Protein AF-0000000080321077 (afdb_homodimer)

Secondary structure (DSSP, 8-state):
--EEEEPHHHHHHHHTT-HHHHHHHHHHHHTT-EEEE-HHHHHHHHHHHHHHH-GGGHHHHHHHHHTSEE--B-HHHHHHHHHHHHHH---HHHHHHHHHHHHHT--EEE---TTHHHHHHHHT-EEE-SHHHHHH---/--EEEEPHHHHHHHHTT-HHHHHHHHHHHHTT-EEEE-HHHHHHHHHHHHHHH-GGGHHHHHHHHHTSEE--B-HHHHHHHHHHHHHH---HHHHHHHHHHHHHT--EEE---TTHHHHHHHHT-EEE-SHHHHHH---

Foldseek 3Di:
DAEEEEALALVLCVVVPPPFSVLLVVLCVVVVHQYEYEVLSVVNNLVSCCVPVNDVCSVVVCVVCVVHHYDYQDPQLQVQLVVCCVPLVDDSSVSSSVSSCVVVVHQEYEHCDCSCVVV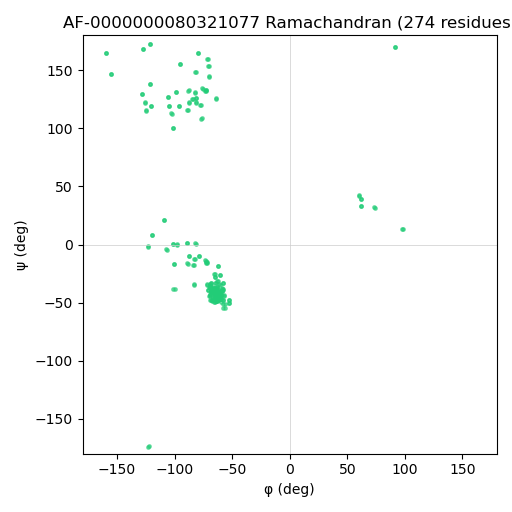SVVVNHHYHNGNVSSNVDDD/DAEEEEALALVLCVVVPPPFSVLLVVLCVVVVHQYEYEVLSVVNNLVSCCVPVNDVCSVVVCVVCVVHHYDYQDPQLQVQLVVCCVVLVDDSSVSSSVSSCVVVVHQEYEHCDCSCVVVSVVVNHHYHNGNVSSNVDDD

Radius of gyration: 19.21 Å; Cα contacts (8 Å, |Δi|>4): 428; chains: 2; bounding box: 40×59×42 Å

Sequence (278 aa):
MSRIFLDSSVLVESLKGKDSAVKIIEILREKEALLVINPIVFSEVTYLFMKYAGKSRMRELFSMLNSLAMFEVNAETVSIAEEFMLDYNLLPNDALILATCKYYGIKYLASLDSDFERVCEVEKITLINNPEIAGGIHFMSRIFLDSSVLVESLKGKDSAVKIIEILREKEALLVINPIVFSEVTYLFMKYAGKSRMRELFSMLNSLAMFEVNAETVSIAEEFMLDYNLLPNDALILATCKYYGIKYLASLDSDFERVCEVEKITLINNPEIAGGIHF

Structure (mmCIF, N/CA/C/O backbone):
data_AF-0000000080321077-model_v1
#
loop_
_entity.id
_entity.type
_entity.pdbx_description
1 polymer 'Putative nucleic acid-binding protein, contains PIN domain'
#
loop_
_atom_site.group_PDB
_atom_site.id
_atom_site.type_symbol
_atom_site.label_atom_id
_atom_site.label_alt_id
_atom_site.label_comp_id
_atom_site.label_asym_id
_atom_site.label_entity_id
_atom_site.label_seq_id
_atom_site.pdbx_PDB_ins_code
_atom_site.Cartn_x
_atom_site.Cartn_y
_atom_site.Cartn_z
_atom_site.occupancy
_atom_site.B_iso_or_equiv
_atom_site.auth_seq_id
_atom_site.auth_comp_id
_atom_site.auth_asym_id
_atom_site.auth_atom_id
_atom_site.pdbx_PDB_model_num
ATOM 1 N N . MET A 1 1 ? -4.668 25.812 -5.496 1 74.69 1 MET A N 1
ATOM 2 C CA . MET A 1 1 ? -4.723 25.203 -4.168 1 74.69 1 MET A CA 1
ATOM 3 C C . MET A 1 1 ? -3.51 24.312 -3.922 1 74.69 1 MET A C 1
ATOM 5 O O . MET A 1 1 ? -3.137 23.516 -4.781 1 74.69 1 MET A O 1
ATOM 9 N N . SER A 1 2 ? -2.699 24.641 -2.711 1 91.38 2 SER A N 1
ATOM 10 C CA . SER A 1 2 ? -1.485 23.859 -2.467 1 91.38 2 SER A CA 1
ATOM 11 C C . SER A 1 2 ? -1.812 22.453 -2.004 1 91.38 2 SER A C 1
ATOM 13 O O . SER A 1 2 ? -2.77 22.234 -1.255 1 91.38 2 SER A O 1
ATOM 15 N N . ARG A 1 3 ? -1.202 21.562 -2.568 1 97.5 3 ARG A N 1
ATOM 16 C CA . ARG A 1 3 ? -1.368 20.172 -2.172 1 97.5 3 ARG A CA 1
ATOM 17 C C . ARG A 1 3 ? -0.404 19.797 -1.05 1 97.5 3 ARG A C 1
ATOM 19 O O . ARG A 1 3 ? 0.79 20.094 -1.126 1 97.5 3 ARG A O 1
ATOM 26 N N . ILE A 1 4 ? -0.927 19.156 -0.05 1 98.69 4 ILE A N 1
ATOM 27 C CA . ILE A 1 4 ? -0.129 18.672 1.067 1 98.69 4 ILE A CA 1
ATOM 28 C C . ILE A 1 4 ? -0.382 17.172 1.264 1 98.69 4 ILE A C 1
ATOM 30 O O . ILE A 1 4 ? -1.526 16.75 1.446 1 98.69 4 ILE A O 1
ATOM 34 N N . PHE A 1 5 ? 0.65 16.438 1.198 1 98.88 5 PHE A N 1
ATOM 35 C CA . PHE A 1 5 ? 0.531 15.016 1.472 1 98.88 5 PHE A CA 1
ATOM 36 C C . PHE A 1 5 ? 0.535 14.75 2.973 1 98.88 5 PHE A C 1
ATOM 38 O O . PHE A 1 5 ? 1.4 15.25 3.695 1 98.88 5 PHE A O 1
ATOM 45 N N . LEU A 1 6 ? -0.475 14.047 3.447 1 98.88 6 LEU A N 1
ATOM 46 C CA . LEU A 1 6 ? -0.537 13.633 4.844 1 98.88 6 LEU A CA 1
ATOM 47 C C . LEU A 1 6 ? -0.009 12.219 5.016 1 98.88 6 LEU A C 1
ATOM 49 O O . LEU A 1 6 ? -0.568 11.273 4.453 1 98.88 6 LEU A O 1
ATOM 53 N N . ASP A 1 7 ? 1.006 12.062 5.77 1 98.62 7 ASP A N 1
ATOM 54 C CA . ASP A 1 7 ? 1.554 10.758 6.129 1 98.62 7 ASP A CA 1
ATOM 55 C C . ASP A 1 7 ? 0.736 10.109 7.242 1 98.62 7 ASP A C 1
ATOM 57 O O . ASP A 1 7 ? -0.054 10.781 7.914 1 98.62 7 ASP A O 1
ATOM 61 N N . SER A 1 8 ? 0.952 8.789 7.426 1 98.56 8 SER A N 1
ATOM 62 C CA . SER A 1 8 ? 0.167 8.039 8.398 1 98.56 8 SER A CA 1
ATOM 63 C C . SER A 1 8 ? 0.429 8.531 9.82 1 98.56 8 SER A C 1
ATOM 65 O O . SER A 1 8 ? -0.479 8.547 10.656 1 98.56 8 SER A O 1
ATOM 67 N N . SER A 1 9 ? 1.655 8.977 10.086 1 98.25 9 SER A N 1
ATOM 68 C CA . SER A 1 9 ? 2.023 9.359 11.445 1 98.25 9 SER A CA 1
ATOM 69 C C . SER A 1 9 ? 1.201 10.547 11.93 1 98.25 9 SER A C 1
ATOM 71 O O . SER A 1 9 ? 0.706 10.555 13.055 1 98.25 9 SER A O 1
ATOM 73 N N . VAL A 1 10 ? 1.007 11.516 11.102 1 98.56 10 VAL A N 1
ATOM 74 C CA . VAL A 1 10 ? 0.257 12.703 11.5 1 98.56 10 VAL A CA 1
ATOM 75 C C . VAL A 1 10 ? -1.221 12.359 11.648 1 98.56 10 VAL A C 1
ATOM 77 O O . VAL A 1 10 ? -1.881 12.82 12.586 1 98.56 10 VAL A O 1
ATOM 80 N N . LEU A 1 11 ? -1.762 11.539 10.797 1 98.62 11 LEU A N 1
ATOM 81 C CA . LEU A 1 11 ? -3.168 11.156 10.844 1 98.62 11 LEU A CA 1
ATOM 82 C C . LEU A 1 11 ? -3.465 10.32 12.078 1 98.62 11 LEU A C 1
ATOM 84 O O . LEU A 1 11 ? -4.434 10.578 12.797 1 98.62 11 LEU A O 1
ATOM 88 N N . VAL A 1 12 ? -2.643 9.305 12.367 1 98.12 12 VAL A N 1
ATOM 89 C CA . VAL A 1 12 ? -2.85 8.398 13.492 1 98.12 12 VAL A CA 1
ATOM 90 C C . VAL A 1 12 ? -2.758 9.164 14.805 1 98.12 12 VAL A C 1
ATOM 92 O O . VAL A 1 12 ? -3.605 9 15.688 1 98.12 12 VAL A O 1
ATOM 95 N N . GLU A 1 13 ? -1.733 10.023 14.914 1 97.88 13 GLU A N 1
ATOM 96 C CA . GLU A 1 13 ? -1.578 10.805 16.141 1 97.88 13 GLU A CA 1
ATOM 97 C C . GLU A 1 13 ? -2.723 11.797 16.312 1 97.88 13 GLU A C 1
ATOM 99 O O . GLU A 1 13 ? -3.148 12.078 17.438 1 97.88 13 GLU A O 1
ATOM 104 N N . SER A 1 14 ? -3.164 12.344 15.219 1 97.81 14 SER A N 1
ATOM 105 C CA . SER A 1 14 ? -4.324 13.227 15.289 1 97.81 14 SER A CA 1
ATOM 106 C C . SER A 1 14 ? -5.559 12.477 15.781 1 97.81 14 SER A C 1
ATOM 108 O O . SER A 1 14 ? -6.301 12.977 16.625 1 97.81 14 SER A O 1
ATOM 110 N N . LEU A 1 15 ? -5.805 11.25 15.305 1 96.44 15 LEU A N 1
ATOM 111 C CA . LEU A 1 15 ? -6.945 10.422 15.688 1 96.44 15 LEU A CA 1
ATOM 112 C C . LEU A 1 15 ? -6.867 10.031 17.156 1 96.44 15 LEU A C 1
ATOM 114 O O . LEU A 1 15 ? -7.898 9.883 17.812 1 96.44 15 LEU A O 1
ATOM 118 N N . LYS A 1 16 ? -5.652 9.961 17.641 1 95.88 16 LYS A N 1
ATOM 119 C CA . LYS A 1 16 ? -5.441 9.625 19.047 1 95.88 16 LYS A CA 1
ATOM 120 C C . LYS A 1 16 ? -5.598 10.852 19.938 1 95.88 16 LYS A C 1
ATOM 122 O O . LYS A 1 16 ? -5.555 10.75 21.172 1 95.88 16 LYS A O 1
ATOM 127 N N . GLY A 1 17 ? -5.629 12.039 19.312 1 96.06 17 GLY A N 1
ATOM 128 C CA . GLY A 1 17 ? -5.898 13.25 20.078 1 96.06 17 GLY A CA 1
ATOM 129 C C . GLY A 1 17 ? -4.641 14.008 20.453 1 96.06 17 GLY A C 1
ATOM 130 O O . GLY A 1 17 ? -4.676 14.883 21.328 1 96.06 17 GLY A O 1
ATOM 131 N N . LYS A 1 18 ? -3.547 13.617 19.812 1 97.5 18 LYS A N 1
ATOM 132 C CA . LYS A 1 18 ? -2.336 14.391 20.078 1 97.5 18 LYS A CA 1
ATOM 133 C C . LYS A 1 18 ? -2.482 15.828 19.594 1 97.5 18 LYS A C 1
ATOM 135 O O . LYS A 1 18 ? -2.682 16.062 18.391 1 97.5 18 LYS A O 1
ATOM 140 N N . ASP A 1 19 ? -2.258 16.75 20.469 1 97.94 19 ASP A N 1
ATOM 141 C CA . ASP A 1 19 ? -2.559 18.156 20.203 1 97.94 19 ASP A CA 1
ATOM 142 C C . ASP A 1 19 ? -1.78 18.672 19 1 97.94 19 ASP A C 1
ATOM 144 O O . ASP A 1 19 ? -2.35 19.312 18.125 1 97.94 19 ASP A O 1
ATOM 148 N N . SER A 1 20 ? -0.552 18.406 18.953 1 97.94 20 SER A N 1
ATOM 149 C CA . SER A 1 20 ? 0.289 18.922 17.875 1 97.94 20 SER A CA 1
ATOM 150 C C . SER A 1 20 ? -0.176 18.406 16.516 1 97.94 20 SER A C 1
ATOM 152 O O . SER A 1 20 ? -0.218 19.156 15.547 1 97.94 20 SER A O 1
ATOM 154 N N . ALA A 1 21 ? -0.534 17.156 16.422 1 98.56 21 ALA A N 1
ATOM 155 C CA . ALA A 1 21 ? -1.001 16.562 15.172 1 98.56 21 ALA A CA 1
ATOM 156 C C . ALA A 1 21 ? -2.359 17.125 14.766 1 98.56 21 ALA A C 1
ATOM 158 O O . ALA A 1 21 ? -2.588 17.422 13.586 1 98.56 21 ALA A O 1
ATOM 159 N N . VAL A 1 22 ? -3.225 17.297 15.75 1 98.5 22 VAL A N 1
ATOM 160 C CA . VAL A 1 22 ? -4.539 17.875 15.508 1 98.5 22 VAL A CA 1
ATOM 161 C C . VAL A 1 22 ? -4.383 19.297 14.969 1 98.5 22 VAL A C 1
ATOM 163 O O . VAL A 1 22 ? -5.012 19.672 13.977 1 98.5 22 VAL A O 1
ATOM 166 N N . LYS A 1 23 ? -3.502 20.016 15.617 1 98.69 23 LYS A N 1
ATOM 167 C CA . LYS A 1 23 ? -3.285 21.406 15.242 1 98.69 23 LYS A CA 1
ATOM 168 C C . LYS A 1 23 ? -2.697 21.516 13.836 1 98.69 23 LYS A C 1
ATOM 170 O O . LYS A 1 23 ? -3.037 22.438 13.086 1 98.69 23 LYS A O 1
ATOM 175 N N . ILE A 1 24 ? -1.813 20.625 13.445 1 98.69 24 ILE A N 1
ATOM 176 C CA . ILE A 1 24 ? -1.252 20.625 12.094 1 98.69 24 ILE A CA 1
ATOM 177 C C . ILE A 1 24 ? -2.377 20.516 11.07 1 98.69 24 ILE A C 1
ATOM 179 O O . ILE A 1 24 ? -2.463 21.344 10.156 1 98.69 24 ILE A O 1
ATOM 183 N N . ILE A 1 25 ? -3.242 19.578 11.203 1 98.44 25 ILE A N 1
ATOM 184 C CA . ILE A 1 25 ? -4.309 19.312 10.25 1 98.44 25 ILE A CA 1
ATOM 185 C C . ILE A 1 25 ? -5.285 20.484 10.227 1 98.44 25 ILE A C 1
ATOM 187 O O . ILE A 1 25 ? -5.723 20.922 9.156 1 98.44 25 ILE A O 1
ATOM 191 N N . GLU A 1 26 ? -5.59 21.016 11.414 1 98.12 26 GLU A N 1
ATOM 192 C CA . GLU A 1 26 ? -6.496 22.156 11.508 1 98.12 26 GLU A CA 1
ATOM 193 C C . GLU A 1 26 ? -5.945 23.375 10.766 1 98.12 26 GLU A C 1
ATOM 195 O O . GLU A 1 26 ? -6.676 24.031 10.023 1 98.12 26 GLU A O 1
ATOM 200 N N . ILE A 1 27 ? -4.707 23.641 11 1 98.06 27 ILE A N 1
ATOM 201 C CA . ILE A 1 27 ? -4.062 24.781 10.352 1 98.06 27 ILE A CA 1
ATOM 202 C C . ILE A 1 27 ? -4.102 24.609 8.836 1 98.06 27 ILE A C 1
ATOM 204 O O . ILE A 1 27 ? -4.441 25.531 8.102 1 98.06 27 ILE A O 1
ATOM 208 N N . LEU A 1 28 ? -3.793 23.438 8.312 1 97.75 28 LEU A N 1
ATOM 209 C CA . LEU A 1 28 ? -3.748 23.172 6.883 1 97.75 28 LEU A CA 1
ATOM 210 C C . LEU A 1 28 ? -5.141 23.281 6.266 1 97.75 28 LEU A C 1
ATOM 212 O O . LEU A 1 28 ? -5.289 23.75 5.137 1 97.75 28 LEU A O 1
ATOM 216 N N . ARG A 1 29 ? -6.133 22.828 6.992 1 96.88 29 ARG A N 1
ATOM 217 C CA . ARG A 1 29 ? -7.512 22.969 6.531 1 96.88 29 ARG A CA 1
ATOM 218 C C . ARG A 1 29 ? -7.922 24.438 6.445 1 96.88 29 ARG A C 1
ATOM 220 O O . ARG A 1 29 ? -8.578 24.844 5.484 1 96.88 29 ARG A O 1
ATOM 227 N N . GLU A 1 30 ? -7.578 25.125 7.48 1 95.75 30 GLU A N 1
ATOM 228 C CA . GLU A 1 30 ? -7.891 26.562 7.516 1 95.75 30 GLU A CA 1
ATOM 229 C C . GLU A 1 30 ? -7.258 27.281 6.336 1 95.75 30 GLU A C 1
ATOM 231 O O . GLU A 1 30 ? -7.832 28.25 5.816 1 95.75 30 GLU A O 1
ATOM 236 N N . LYS A 1 31 ? -6.164 26.859 5.926 1 95.75 31 LYS A N 1
ATOM 237 C CA . LYS A 1 31 ? -5.449 27.453 4.809 1 95.75 31 LYS A CA 1
ATOM 238 C C . LYS A 1 31 ? -5.996 26.969 3.473 1 95.75 31 LYS A C 1
ATOM 240 O O . LYS A 1 31 ? -5.441 27.266 2.416 1 95.75 31 LYS A O 1
ATOM 245 N N . GLU A 1 32 ? -6.984 26.141 3.498 1 95.38 32 GLU A N 1
ATOM 246 C CA . GLU A 1 32 ? -7.695 25.609 2.336 1 95.38 32 GLU A CA 1
ATOM 247 C C . GLU A 1 32 ? -6.762 24.812 1.435 1 95.38 32 GLU A C 1
ATOM 249 O O . GLU A 1 32 ? -6.863 24.891 0.208 1 95.38 32 GLU A O 1
ATOM 254 N N . ALA A 1 33 ? -5.773 24.141 2.084 1 96.69 33 ALA A N 1
ATOM 255 C CA . ALA A 1 33 ? -4.91 23.234 1.333 1 96.69 33 ALA A CA 1
ATOM 256 C C . ALA A 1 33 ? -5.676 21.984 0.896 1 96.69 33 ALA A C 1
ATOM 258 O O . ALA A 1 33 ? -6.617 21.562 1.569 1 96.69 33 ALA A O 1
ATOM 259 N N . LEU A 1 34 ? -5.332 21.484 -0.291 1 97.94 34 LEU A N 1
ATOM 260 C CA . LEU A 1 34 ? -5.812 20.156 -0.646 1 97.94 34 LEU A CA 1
ATOM 261 C C . LEU A 1 34 ? -5.008 19.078 0.076 1 97.94 34 LEU A C 1
ATOM 263 O O . LEU A 1 34 ? -3.822 18.891 -0.206 1 97.94 34 LEU A O 1
ATOM 267 N N . LEU A 1 35 ? -5.609 18.438 1.033 1 98.69 35 LEU A N 1
ATOM 268 C CA . LEU A 1 35 ? -4.957 17.375 1.801 1 98.69 35 LEU A CA 1
ATOM 269 C C . LEU A 1 35 ? -5.062 16.031 1.077 1 98.69 35 LEU A C 1
ATOM 271 O O . LEU A 1 35 ? -6.16 15.594 0.734 1 98.69 35 LEU A O 1
ATOM 275 N N . VAL A 1 36 ? -3.881 15.43 0.868 1 98.81 36 VAL A N 1
ATOM 276 C CA . VAL A 1 36 ? -3.773 14.281 -0.023 1 98.81 36 VAL A CA 1
ATOM 277 C C . VAL A 1 36 ? -3.221 13.078 0.745 1 98.81 36 VAL A C 1
ATOM 279 O O . VAL A 1 36 ? -2.32 13.227 1.574 1 98.81 36 VAL A O 1
ATOM 282 N N . ILE A 1 37 ? -3.771 11.953 0.504 1 98.94 37 ILE A N 1
ATOM 283 C CA . ILE A 1 37 ? -3.172 10.68 0.904 1 98.94 37 ILE A CA 1
ATOM 284 C C . ILE A 1 37 ? -3.08 9.75 -0.303 1 98.94 37 ILE A C 1
ATOM 286 O O . ILE A 1 37 ? -3.537 10.094 -1.396 1 98.94 37 ILE A O 1
ATOM 290 N N . ASN A 1 38 ? -2.377 8.688 -0.177 1 98.94 38 ASN A N 1
ATOM 291 C CA . ASN A 1 38 ? -2.383 7.602 -1.154 1 98.94 38 ASN A CA 1
ATOM 292 C C . ASN A 1 38 ? -2.811 6.281 -0.523 1 98.94 38 ASN A C 1
ATOM 294 O O . ASN A 1 38 ? -3.059 6.215 0.682 1 98.94 38 ASN A O 1
ATOM 298 N N . PRO A 1 39 ? -3.018 5.215 -1.279 1 98.94 39 PRO A N 1
ATOM 299 C CA . PRO A 1 39 ? -3.537 3.957 -0.742 1 98.94 39 PRO A CA 1
ATOM 300 C C . PRO A 1 39 ? -2.625 3.348 0.319 1 98.94 39 PRO A C 1
ATOM 302 O O . PRO A 1 39 ? -3.09 2.605 1.188 1 98.94 39 PRO A O 1
ATOM 305 N N . ILE A 1 40 ? -1.321 3.639 0.271 1 98.94 40 ILE A N 1
ATOM 306 C CA . ILE A 1 40 ? -0.368 3.156 1.265 1 98.94 40 ILE A CA 1
ATOM 307 C C . ILE A 1 40 ? -0.707 3.746 2.633 1 98.94 40 ILE A C 1
ATOM 309 O O . ILE A 1 40 ? -0.765 3.021 3.629 1 98.94 40 ILE A O 1
ATOM 313 N N . VAL A 1 41 ? -0.965 5.016 2.645 1 98.94 41 VAL A N 1
ATOM 314 C CA . VAL A 1 41 ? -1.335 5.703 3.877 1 98.94 41 VAL A CA 1
ATOM 315 C C . VAL A 1 41 ? -2.691 5.199 4.363 1 98.94 41 VAL A C 1
ATOM 317 O O . VAL A 1 41 ? -2.883 4.969 5.559 1 98.94 41 VAL A O 1
ATOM 320 N N . PHE A 1 42 ? -3.633 5.02 3.398 1 98.94 42 PHE A N 1
ATOM 321 C CA . PHE A 1 42 ? -4.93 4.457 3.752 1 98.94 42 PHE A CA 1
ATOM 322 C C . PHE A 1 42 ? -4.762 3.146 4.512 1 98.94 42 PHE A C 1
ATOM 324 O O . PHE A 1 42 ? -5.359 2.957 5.574 1 98.94 42 PHE A O 1
ATOM 331 N N . SER A 1 43 ? -3.973 2.268 3.969 1 98.88 43 SER A N 1
ATOM 332 C CA . SER A 1 43 ? -3.783 0.948 4.562 1 98.88 43 SER A CA 1
ATOM 333 C C . SER A 1 43 ? -3.168 1.053 5.953 1 98.88 43 SER A C 1
ATOM 335 O O . SER A 1 43 ? -3.643 0.416 6.898 1 98.88 43 SER A O 1
ATOM 337 N N . GLU A 1 44 ? -2.188 1.883 6.098 1 98.62 44 GLU A N 1
ATOM 338 C CA . GLU A 1 44 ? -1.452 2.012 7.352 1 98.62 44 GLU A CA 1
ATOM 339 C C . GLU A 1 44 ? -2.324 2.629 8.438 1 98.62 44 GLU A C 1
ATOM 341 O O . GLU A 1 44 ? -2.381 2.117 9.562 1 98.62 44 GLU A O 1
ATOM 346 N N . VAL A 1 45 ? -2.994 3.695 8.141 1 98.75 45 VAL A N 1
ATOM 347 C CA . VAL A 1 45 ? -3.836 4.387 9.109 1 98.75 45 VAL A CA 1
ATOM 348 C C . VAL A 1 45 ? -4.98 3.471 9.547 1 98.75 45 VAL A C 1
ATOM 350 O O . VAL A 1 45 ? -5.305 3.391 10.734 1 98.75 45 VAL A O 1
ATOM 353 N N . THR A 1 46 ? -5.59 2.779 8.578 1 98.69 46 THR A N 1
ATOM 354 C CA . THR A 1 46 ? -6.711 1.887 8.852 1 98.69 46 THR A CA 1
ATOM 355 C C . THR A 1 46 ? -6.277 0.751 9.781 1 98.69 46 THR A C 1
ATOM 357 O O . THR A 1 46 ? -6.965 0.442 10.758 1 98.69 46 THR A O 1
ATOM 360 N N . TYR A 1 47 ? -5.094 0.226 9.531 1 98.25 47 TYR A N 1
ATOM 361 C CA . TYR A 1 47 ? -4.578 -0.867 10.352 1 98.25 47 TYR A CA 1
ATOM 362 C C . TYR A 1 47 ? -4.328 -0.409 11.781 1 98.25 47 TYR A C 1
ATOM 364 O O . TYR A 1 47 ? -4.746 -1.07 12.734 1 98.25 47 TYR A O 1
ATOM 372 N N . LEU A 1 48 ? -3.682 0.64 11.906 1 97.31 48 LEU A N 1
ATOM 373 C CA . LEU A 1 48 ? -3.324 1.162 13.219 1 97.31 48 LEU A CA 1
ATOM 374 C C . LEU A 1 48 ? -4.57 1.577 13.992 1 97.31 48 LEU A C 1
ATOM 376 O O . LEU A 1 48 ? -4.645 1.376 15.211 1 97.31 48 LEU A O 1
ATOM 380 N N . PHE A 1 49 ? -5.48 2.15 13.281 1 96.88 49 PHE A N 1
ATOM 381 C CA . PHE A 1 49 ? -6.727 2.566 13.914 1 96.88 49 PHE A CA 1
ATOM 382 C C . PHE A 1 49 ? -7.512 1.358 14.414 1 96.88 49 PHE A C 1
ATOM 384 O O . PHE A 1 49 ? -8.062 1.383 15.516 1 96.88 49 PHE A O 1
ATOM 391 N N . MET A 1 50 ? -7.559 0.323 13.609 1 95.56 50 MET A N 1
ATOM 392 C CA . MET A 1 50 ? -8.242 -0.909 14 1 95.56 50 MET A CA 1
ATOM 393 C C . MET A 1 50 ? -7.641 -1.488 15.273 1 95.56 50 MET A C 1
ATOM 395 O O . MET A 1 50 ? -8.359 -1.99 16.141 1 95.56 50 MET A O 1
ATOM 399 N N . LYS A 1 51 ? -6.375 -1.405 15.398 1 93.62 51 LYS A N 1
ATOM 400 C CA . LYS A 1 51 ? -5.676 -1.976 16.547 1 93.62 51 LYS A CA 1
ATOM 401 C C . LYS A 1 51 ? -5.988 -1.201 17.828 1 93.62 51 LYS A C 1
ATOM 403 O O . LYS A 1 51 ? -6.148 -1.795 18.891 1 93.62 51 LYS A O 1
ATOM 408 N N . TYR A 1 52 ? -6.168 0.056 17.688 1 90.56 52 TYR A N 1
ATOM 409 C CA . TYR A 1 52 ? -6.289 0.843 18.906 1 90.56 52 TYR A CA 1
ATOM 410 C C . TYR A 1 52 ? -7.746 1.169 19.203 1 90.56 52 TYR A C 1
ATOM 412 O O . TYR A 1 52 ? -8.148 1.247 20.375 1 90.56 52 TYR A O 1
ATOM 420 N N . ALA A 1 53 ? -8.602 1.46 18.234 1 89.94 53 ALA A N 1
ATOM 421 C CA . ALA A 1 53 ? -9.977 1.928 18.438 1 89.94 53 ALA A CA 1
ATOM 422 C C . ALA A 1 53 ? -10.977 0.789 18.266 1 89.94 53 ALA A C 1
ATOM 424 O O . ALA A 1 53 ? -12.133 0.902 18.672 1 89.94 53 ALA A O 1
ATOM 425 N N . GLY A 1 54 ? -10.5 -0.333 17.625 1 88.56 54 GLY A N 1
ATOM 426 C CA . GLY A 1 54 ? -11.391 -1.456 17.391 1 88.56 54 GLY A CA 1
ATOM 427 C C . GLY A 1 54 ? -12.109 -1.385 16.047 1 88.56 54 GLY A C 1
ATOM 428 O O . GLY A 1 54 ? -12.211 -0.312 15.453 1 88.56 54 GLY A O 1
ATOM 429 N N . LYS A 1 55 ? -12.758 -2.41 15.648 1 88 55 LYS A N 1
ATOM 430 C CA . LYS A 1 55 ? -13.336 -2.568 14.312 1 88 55 LYS A CA 1
ATOM 431 C C . LYS A 1 55 ? -14.703 -1.895 14.227 1 88 55 LYS A C 1
ATOM 433 O O . LYS A 1 55 ? -15.164 -1.572 13.125 1 88 55 LYS A O 1
ATOM 438 N N . SER A 1 56 ? -15.273 -1.636 15.336 1 90.25 56 SER A N 1
ATOM 439 C CA . SER A 1 56 ? -16.625 -1.083 15.359 1 90.25 56 SER A CA 1
ATOM 440 C C . SER A 1 56 ? -16.625 0.379 14.93 1 90.25 56 SER A C 1
ATOM 442 O O . SER A 1 56 ? -17.688 0.926 14.586 1 90.25 56 SER A O 1
ATOM 444 N N . ARG A 1 57 ? -15.516 1.054 14.844 1 93.44 57 ARG A N 1
ATOM 445 C CA . ARG A 1 57 ? -15.453 2.48 14.547 1 93.44 57 ARG A CA 1
ATOM 446 C C . ARG A 1 57 ? -14.898 2.725 13.148 1 93.44 57 ARG A C 1
ATOM 448 O O . ARG A 1 57 ? -14.531 3.852 12.805 1 93.44 57 ARG A O 1
ATOM 455 N N . MET A 1 58 ? -14.969 1.714 12.305 1 96.75 58 MET A N 1
ATOM 456 C CA . MET A 1 58 ? -14.305 1.796 11.008 1 96.75 58 MET A CA 1
ATOM 457 C C . MET A 1 58 ? -15.031 2.766 10.086 1 96.75 58 MET A C 1
ATOM 459 O O . MET A 1 58 ? -14.406 3.455 9.273 1 96.75 58 MET A O 1
ATOM 463 N N . ARG A 1 59 ? -16.344 2.836 10.195 1 96.44 59 ARG A N 1
ATOM 464 C CA . ARG A 1 59 ? -17.109 3.732 9.336 1 96.44 59 ARG A CA 1
ATOM 465 C C . ARG A 1 59 ? -16.75 5.191 9.602 1 96.44 59 ARG A C 1
ATOM 467 O O . ARG A 1 59 ? -16.703 6.004 8.68 1 96.44 59 ARG A O 1
ATOM 474 N N . GLU A 1 60 ? -16.516 5.535 10.844 1 95.69 60 GLU A N 1
ATOM 475 C CA . GLU A 1 60 ? -16.062 6.875 11.203 1 95.69 60 GLU A CA 1
ATOM 476 C C . GLU A 1 60 ? -14.711 7.191 10.57 1 95.69 60 GLU A C 1
ATOM 478 O O . GLU A 1 60 ? -14.508 8.289 10.047 1 95.69 60 GLU A O 1
ATOM 483 N N . LEU A 1 61 ? -13.852 6.215 10.633 1 98.12 61 LEU A N 1
ATOM 484 C CA . LEU A 1 61 ? -12.531 6.391 10.031 1 98.12 61 LEU A CA 1
ATOM 485 C C . LEU A 1 61 ? -12.648 6.605 8.523 1 98.12 61 LEU A C 1
ATOM 487 O O . LEU A 1 61 ? -12.031 7.516 7.973 1 98.12 61 LEU A O 1
ATOM 491 N N . PHE A 1 62 ? -13.445 5.75 7.859 1 98.56 62 PHE A N 1
ATOM 492 C CA . PHE A 1 62 ? -13.57 5.828 6.41 1 98.56 62 PHE A CA 1
ATOM 493 C C . PHE A 1 62 ? -14.18 7.156 5.988 1 98.56 62 PHE A C 1
ATOM 495 O O . PHE A 1 62 ? -13.773 7.742 4.984 1 98.56 62 PHE A O 1
ATOM 502 N N . SER A 1 63 ? -15.109 7.625 6.797 1 97.88 63 SER A N 1
ATOM 503 C CA . SER A 1 63 ? -15.695 8.938 6.516 1 97.88 63 SER A CA 1
ATOM 504 C C . SER A 1 63 ? -14.633 10.031 6.547 1 97.88 63 SER A C 1
ATOM 506 O O . SER A 1 63 ? -14.609 10.906 5.68 1 97.88 63 SER A O 1
ATOM 508 N N . MET A 1 64 ? -13.773 9.969 7.504 1 97.38 64 MET A N 1
ATOM 509 C CA . MET A 1 64 ? -12.703 10.953 7.641 1 97.38 64 MET A CA 1
ATOM 510 C C . MET A 1 64 ? -11.711 10.836 6.488 1 97.38 64 MET A C 1
ATOM 512 O O . MET A 1 64 ? -11.359 11.844 5.867 1 97.38 64 MET A O 1
ATOM 516 N N . LEU A 1 65 ? -11.305 9.664 6.137 1 98.69 65 LEU A N 1
ATOM 517 C CA . LEU A 1 65 ? -10.312 9.453 5.082 1 98.69 65 LEU A CA 1
ATOM 518 C C . LEU A 1 65 ? -10.891 9.828 3.721 1 98.69 65 LEU A C 1
ATOM 520 O O . LEU A 1 65 ? -10.164 10.312 2.85 1 98.69 65 LEU A O 1
ATOM 524 N N . ASN A 1 66 ? -12.18 9.602 3.551 1 98.31 66 ASN A N 1
ATOM 525 C CA . ASN A 1 66 ? -12.836 9.891 2.279 1 98.31 66 ASN A CA 1
ATOM 526 C C . ASN A 1 66 ? -12.984 11.391 2.057 1 98.31 66 ASN A C 1
ATOM 528 O O . ASN A 1 66 ? -13.281 11.828 0.943 1 98.31 66 ASN A O 1
ATOM 532 N N . SER A 1 67 ? -12.812 12.164 3.117 1 97.62 67 SER A N 1
ATOM 533 C CA . SER A 1 67 ? -12.836 13.617 2.975 1 97.62 67 SER A CA 1
ATOM 534 C C . SER A 1 67 ? -11.516 14.141 2.422 1 97.62 67 SER A C 1
ATOM 536 O O . SER A 1 67 ? -11.414 15.312 2.053 1 97.62 67 SER A O 1
ATOM 538 N N . LEU A 1 68 ? -10.477 13.32 2.332 1 98.56 68 LEU A N 1
ATOM 539 C CA . LEU A 1 68 ? -9.164 13.656 1.788 1 98.56 68 LEU A CA 1
ATOM 540 C C . LEU A 1 68 ? -9.07 13.25 0.32 1 98.56 68 LEU A C 1
ATOM 542 O O . LEU A 1 68 ? -9.82 12.398 -0.146 1 98.56 68 LEU A O 1
ATOM 546 N N . ALA A 1 69 ? -8.203 13.914 -0.4 1 98.69 69 ALA A N 1
ATOM 547 C CA . ALA A 1 69 ? -7.957 13.5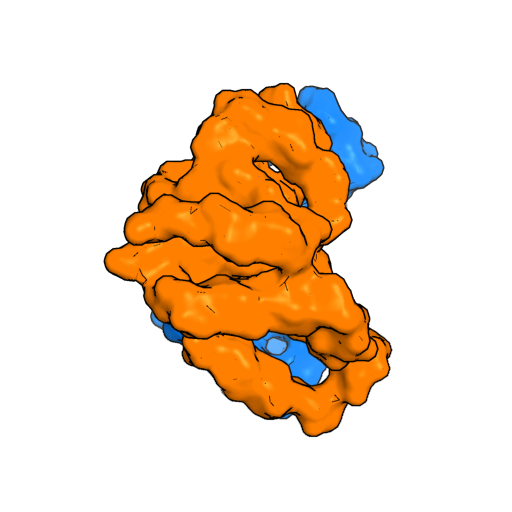16 -1.784 1 98.69 69 ALA A CA 1
ATOM 548 C C . ALA A 1 69 ? -7.094 12.266 -1.853 1 98.69 69 ALA A C 1
ATOM 550 O O . ALA A 1 69 ? -6.074 12.164 -1.165 1 98.69 69 ALA A O 1
ATOM 551 N N . MET A 1 70 ? -7.488 11.32 -2.693 1 98.81 70 MET A N 1
ATOM 552 C CA . MET A 1 70 ? -6.762 10.07 -2.891 1 98.81 70 MET A CA 1
ATOM 553 C C . MET A 1 70 ? -5.965 10.102 -4.191 1 98.81 70 MET A C 1
ATOM 555 O O . MET A 1 70 ? -6.543 10.148 -5.277 1 98.81 70 MET A O 1
ATOM 559 N N . PHE A 1 71 ? -4.695 10.102 -4.082 1 98.88 71 PHE A N 1
ATOM 560 C CA . PHE A 1 71 ? -3.854 10.008 -5.27 1 98.88 71 PHE A CA 1
ATOM 561 C C . PHE A 1 71 ? -3.369 8.578 -5.48 1 98.88 71 PHE A C 1
ATOM 563 O O . PHE A 1 71 ? -2.895 7.934 -4.543 1 98.88 71 PHE A O 1
ATOM 570 N N . GLU A 1 72 ? -3.533 8.109 -6.691 1 98.81 72 GLU A N 1
ATOM 571 C CA . GLU A 1 72 ? -3.256 6.707 -6.992 1 98.81 72 GLU A CA 1
ATOM 572 C C . GLU A 1 72 ? -1.759 6.418 -6.938 1 98.81 72 GLU A C 1
ATOM 574 O O . GLU A 1 72 ? -0.939 7.328 -7.074 1 98.81 72 GLU A O 1
ATOM 579 N N . VAL A 1 73 ? -1.401 5.215 -6.656 1 98.88 73 VAL A N 1
ATOM 580 C CA . VAL A 1 73 ? -0.052 4.676 -6.797 1 98.88 73 VAL A CA 1
ATOM 581 C C . VAL A 1 73 ? 0.018 3.768 -8.023 1 98.88 73 VAL A C 1
ATOM 583 O O . VAL A 1 73 ? -0.729 2.791 -8.117 1 98.88 73 VAL A O 1
ATOM 586 N N . ASN A 1 74 ? 0.885 4.184 -8.953 1 98.56 74 ASN A N 1
ATOM 587 C CA . ASN A 1 74 ? 0.993 3.473 -10.219 1 98.56 74 ASN A CA 1
ATOM 588 C C . ASN A 1 74 ? 2.416 2.982 -10.469 1 98.56 74 ASN A C 1
ATOM 590 O O . ASN A 1 74 ? 3.262 3.039 -9.57 1 98.56 74 ASN A O 1
ATOM 594 N N . ALA A 1 75 ? 2.604 2.438 -11.68 1 98.62 75 ALA A N 1
ATOM 595 C CA . ALA A 1 75 ? 3.895 1.842 -12.016 1 98.62 75 ALA A CA 1
ATOM 596 C C . ALA A 1 75 ? 5.012 2.877 -11.945 1 98.62 75 ALA A C 1
ATOM 598 O O . ALA A 1 75 ? 6.137 2.562 -11.547 1 98.62 75 ALA A O 1
ATOM 599 N N . GLU A 1 76 ? 4.73 4.086 -12.297 1 98.69 76 GLU A N 1
ATOM 600 C CA . GLU A 1 76 ? 5.734 5.145 -12.25 1 98.69 76 GLU A CA 1
ATOM 601 C C . GLU A 1 76 ? 6.098 5.5 -10.812 1 98.69 76 GLU A C 1
ATOM 603 O O . GLU A 1 76 ? 7.277 5.672 -10.484 1 98.69 76 GLU A O 1
ATOM 608 N N . THR A 1 77 ? 5.098 5.617 -9.953 1 98.81 77 THR A N 1
ATOM 609 C CA . THR A 1 77 ? 5.34 5.871 -8.539 1 98.81 77 THR A CA 1
ATOM 610 C C . THR A 1 77 ? 6.199 4.766 -7.93 1 98.81 77 THR A C 1
ATOM 612 O O . THR A 1 77 ? 7.105 5.039 -7.141 1 98.81 77 THR A O 1
ATOM 615 N N . VAL A 1 78 ? 5.934 3.52 -8.32 1 98.94 78 VAL A N 1
ATOM 616 C CA . VAL A 1 78 ? 6.68 2.375 -7.809 1 98.94 78 VAL A CA 1
ATOM 617 C C . VAL A 1 78 ? 8.133 2.451 -8.273 1 98.94 78 VAL A C 1
ATOM 619 O O . VAL A 1 78 ? 9.055 2.203 -7.496 1 98.94 78 VAL A O 1
ATOM 622 N N . SER A 1 79 ? 8.305 2.842 -9.492 1 98.81 79 SER A N 1
ATOM 623 C CA . SER A 1 79 ? 9.656 2.984 -10.023 1 98.81 79 SER A CA 1
ATOM 624 C C . SER A 1 79 ? 10.445 4.043 -9.258 1 98.81 79 SER A C 1
ATOM 626 O O . SER A 1 79 ? 11.609 3.83 -8.914 1 98.81 79 SER A O 1
ATOM 628 N N . ILE A 1 80 ? 9.859 5.133 -8.984 1 98.75 80 ILE A N 1
ATOM 629 C CA . ILE A 1 80 ? 10.484 6.195 -8.211 1 98.75 80 ILE A CA 1
ATOM 630 C C . ILE A 1 80 ? 10.789 5.691 -6.797 1 98.75 80 ILE A C 1
ATOM 632 O O . ILE A 1 80 ? 11.859 5.973 -6.25 1 98.75 80 ILE A O 1
ATOM 636 N N . ALA A 1 81 ? 9.867 4.926 -6.227 1 98.88 81 ALA A N 1
ATOM 637 C CA . ALA A 1 81 ? 10.055 4.391 -4.883 1 98.88 81 ALA A CA 1
ATOM 638 C C . ALA A 1 81 ? 11.273 3.469 -4.824 1 98.88 81 ALA A C 1
ATOM 640 O O . ALA A 1 81 ? 12.023 3.48 -3.844 1 98.88 81 ALA A O 1
ATOM 641 N N . GLU A 1 82 ? 11.43 2.656 -5.875 1 98.75 82 GLU A N 1
ATOM 642 C CA . GLU A 1 82 ? 12.602 1.782 -5.938 1 98.75 82 GLU A CA 1
ATOM 643 C C . GLU A 1 82 ? 13.891 2.586 -5.852 1 98.75 82 GLU A C 1
ATOM 645 O O . GLU A 1 82 ? 14.812 2.223 -5.113 1 98.75 82 GLU A O 1
ATOM 650 N N . GLU A 1 83 ? 13.938 3.666 -6.582 1 98.19 83 GLU A N 1
ATOM 651 C CA . GLU A 1 83 ? 15.109 4.527 -6.57 1 98.19 83 GLU A CA 1
ATOM 652 C C . GLU A 1 83 ? 15.336 5.145 -5.191 1 98.19 83 GLU A C 1
ATOM 654 O O . GLU A 1 83 ? 16.469 5.199 -4.707 1 98.19 83 GLU A O 1
ATOM 659 N N . PHE A 1 84 ? 14.305 5.57 -4.57 1 98.12 84 PHE A N 1
ATOM 660 C CA . PHE A 1 84 ? 14.398 6.18 -3.248 1 98.12 84 PHE A CA 1
ATOM 661 C C . PHE A 1 84 ? 14.891 5.172 -2.219 1 98.12 84 PHE A C 1
ATOM 663 O O . PHE A 1 84 ? 15.648 5.52 -1.309 1 98.12 84 PHE A O 1
ATOM 670 N N . MET A 1 85 ? 14.422 3.934 -2.334 1 97.81 85 MET A N 1
ATOM 671 C CA . MET A 1 85 ? 14.875 2.906 -1.4 1 97.81 85 MET A CA 1
ATOM 672 C C . MET A 1 85 ? 16.375 2.643 -1.562 1 97.81 85 MET A C 1
ATOM 674 O O . MET A 1 85 ? 17.094 2.482 -0.573 1 97.81 85 MET A O 1
ATOM 678 N N . LEU A 1 86 ? 16.812 2.584 -2.807 1 96.81 86 LEU A N 1
ATOM 679 C CA . LEU A 1 86 ? 18.219 2.316 -3.09 1 96.81 86 LEU A CA 1
ATOM 680 C C . LEU A 1 86 ? 19.094 3.502 -2.684 1 96.81 86 LEU A C 1
ATOM 682 O O . LEU A 1 86 ? 20.188 3.316 -2.133 1 96.81 86 LEU A O 1
ATOM 686 N N . ASP A 1 87 ? 18.625 4.715 -2.865 1 96.31 87 ASP A N 1
ATOM 687 C CA . ASP A 1 87 ? 19.406 5.922 -2.656 1 96.31 87 ASP A CA 1
ATOM 688 C C . ASP A 1 87 ? 19.422 6.324 -1.184 1 96.31 87 ASP A C 1
ATOM 690 O O . ASP A 1 87 ? 20.422 6.84 -0.685 1 96.31 87 ASP A O 1
ATOM 694 N N . TYR A 1 88 ? 18.266 6.078 -0.443 1 95.94 88 TYR A N 1
ATOM 695 C CA . TYR A 1 88 ? 18.125 6.672 0.88 1 95.94 88 TYR A CA 1
ATOM 696 C C . TYR A 1 88 ? 17.891 5.602 1.939 1 95.94 88 TYR A C 1
ATOM 698 O O . TYR A 1 88 ? 17.703 5.914 3.117 1 95.94 88 TYR A O 1
ATOM 706 N N . ASN A 1 89 ? 17.812 4.383 1.628 1 92.88 89 ASN A N 1
ATOM 707 C CA . ASN A 1 89 ? 17.594 3.271 2.549 1 92.88 89 ASN A CA 1
ATOM 708 C C . ASN A 1 89 ? 16.25 3.395 3.271 1 92.88 89 ASN A C 1
ATOM 710 O O . ASN A 1 89 ? 16.172 3.164 4.48 1 92.88 89 ASN A O 1
ATOM 714 N N . LEU A 1 90 ? 15.273 3.822 2.531 1 95.81 90 LEU A N 1
ATOM 715 C CA . LEU A 1 90 ? 13.922 3.936 3.068 1 95.81 90 LEU A CA 1
ATOM 716 C C . LEU A 1 90 ? 13.211 2.59 3.033 1 95.81 90 LEU A C 1
ATOM 718 O O . LEU A 1 90 ? 13.461 1.771 2.146 1 95.81 90 LEU A O 1
ATOM 722 N N . LEU A 1 91 ? 12.312 2.389 4.016 1 97 91 LEU A N 1
ATOM 723 C CA . LEU A 1 91 ? 11.398 1.254 3.938 1 97 91 LEU A CA 1
ATOM 724 C C . LEU A 1 91 ? 10.344 1.473 2.854 1 97 91 LEU A C 1
ATOM 726 O O . LEU A 1 91 ? 10.148 2.6 2.395 1 97 91 LEU A O 1
ATOM 730 N N . PRO A 1 92 ? 9.719 0.487 2.365 1 98.5 92 PRO A N 1
ATOM 731 C CA . PRO A 1 92 ? 8.891 0.57 1.16 1 98.5 92 PRO A CA 1
ATOM 732 C C . PRO A 1 92 ? 7.75 1.576 1.297 1 98.5 92 PRO A C 1
ATOM 734 O O . PRO A 1 92 ? 7.5 2.361 0.378 1 98.5 92 PRO A O 1
ATOM 737 N N . ASN A 1 93 ? 7.055 1.575 2.475 1 98.62 93 ASN A N 1
ATOM 738 C CA . ASN A 1 93 ? 5.93 2.492 2.621 1 98.62 93 ASN A CA 1
ATOM 739 C C . ASN A 1 93 ? 6.383 3.947 2.57 1 98.62 93 ASN A C 1
ATOM 741 O O . ASN A 1 93 ? 5.785 4.762 1.864 1 98.62 93 ASN A O 1
ATOM 745 N N . ASP A 1 94 ? 7.438 4.285 3.219 1 98.5 94 ASP A N 1
ATOM 746 C CA . ASP A 1 94 ? 7.973 5.645 3.205 1 98.5 94 ASP A CA 1
ATOM 747 C C . ASP A 1 94 ? 8.422 6.043 1.802 1 98.5 94 ASP A C 1
ATOM 749 O O . ASP A 1 94 ? 8.195 7.172 1.368 1 98.5 94 ASP A O 1
ATOM 753 N N . ALA A 1 95 ? 9.062 5.094 1.113 1 98.69 95 ALA A N 1
ATOM 754 C CA . ALA A 1 95 ? 9.516 5.336 -0.255 1 98.69 95 ALA A CA 1
ATOM 755 C C . ALA A 1 95 ? 8.336 5.605 -1.185 1 98.69 95 ALA A C 1
ATOM 757 O O . ALA A 1 95 ? 8.398 6.496 -2.033 1 98.69 95 ALA A O 1
ATOM 758 N N . LEU A 1 96 ? 7.27 4.879 -1.023 1 98.88 96 LEU A N 1
ATOM 759 C CA . LEU A 1 96 ? 6.094 5.043 -1.868 1 98.88 96 LEU A CA 1
ATOM 760 C C . LEU A 1 96 ? 5.398 6.371 -1.583 1 98.88 96 LEU A C 1
ATOM 762 O O . LEU A 1 96 ? 4.852 7 -2.492 1 98.88 96 LEU A O 1
ATOM 766 N N . ILE A 1 97 ? 5.395 6.773 -0.329 1 98.88 97 ILE A N 1
ATOM 767 C CA . ILE A 1 97 ? 4.816 8.062 0.051 1 98.88 97 ILE A CA 1
ATOM 768 C C . ILE A 1 97 ? 5.602 9.195 -0.606 1 98.88 97 ILE A C 1
ATOM 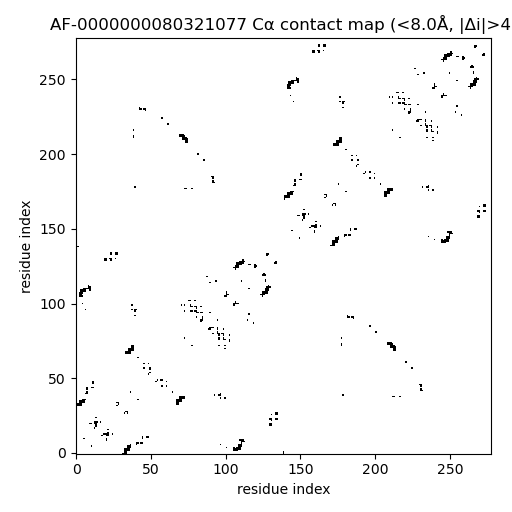770 O O . ILE A 1 97 ? 5.023 10.047 -1.277 1 98.88 97 ILE A O 1
ATOM 774 N N . LEU A 1 98 ? 6.895 9.148 -0.506 1 98.69 98 LEU A N 1
ATOM 775 C CA . LEU A 1 98 ? 7.73 10.18 -1.11 1 98.69 98 LEU A CA 1
ATOM 776 C C . LEU A 1 98 ? 7.633 10.141 -2.631 1 98.69 98 LEU A C 1
ATOM 778 O O . LEU A 1 98 ? 7.641 11.18 -3.289 1 98.69 98 LEU A O 1
ATOM 782 N N . ALA A 1 99 ? 7.633 8.93 -3.16 1 98.81 99 ALA A N 1
ATOM 783 C CA . ALA A 1 99 ? 7.492 8.758 -4.605 1 98.81 99 ALA A CA 1
ATOM 784 C C . ALA A 1 99 ? 6.191 9.383 -5.105 1 98.81 99 ALA A C 1
ATOM 786 O O . ALA A 1 99 ? 6.145 9.938 -6.203 1 98.81 99 ALA A O 1
ATOM 787 N N . THR A 1 100 ? 5.113 9.25 -4.301 1 98.88 100 THR A N 1
ATOM 788 C CA . THR A 1 100 ? 3.842 9.867 -4.652 1 98.88 100 THR A CA 1
ATOM 789 C C . THR A 1 100 ? 3.979 11.391 -4.703 1 98.88 100 THR A C 1
ATOM 791 O O . THR A 1 100 ? 3.49 12.031 -5.633 1 98.88 100 THR A O 1
ATOM 794 N N . CYS A 1 101 ? 4.648 11.969 -3.73 1 98.75 101 CYS A N 1
ATOM 795 C CA . CYS A 1 101 ? 4.898 13.406 -3.73 1 98.75 101 CYS A CA 1
ATOM 796 C C . CYS A 1 101 ? 5.652 13.828 -4.984 1 98.75 101 CYS A C 1
ATOM 798 O O . CYS A 1 101 ? 5.246 14.766 -5.672 1 98.75 101 CYS A O 1
ATOM 800 N N . LYS A 1 102 ? 6.695 13.102 -5.305 1 98.5 102 LYS A N 1
ATOM 801 C CA . LYS A 1 102 ? 7.527 13.43 -6.453 1 98.5 102 LYS A CA 1
ATOM 802 C C . LYS A 1 102 ? 6.746 13.305 -7.758 1 98.5 102 LYS A C 1
ATOM 804 O O . LYS A 1 102 ? 6.773 14.211 -8.594 1 98.5 102 LYS A O 1
ATOM 809 N N . TYR A 1 103 ? 6.078 12.227 -7.93 1 98.69 103 TYR A N 1
ATOM 810 C CA . TYR A 1 103 ? 5.355 11.938 -9.164 1 98.69 103 TYR A CA 1
ATOM 811 C C . TYR A 1 103 ? 4.301 13 -9.438 1 98.69 103 TYR A C 1
ATOM 813 O O . TYR A 1 103 ? 4.121 13.422 -10.586 1 98.69 103 TYR A O 1
ATOM 821 N N . TYR A 1 104 ? 3.598 13.461 -8.406 1 98.56 104 TYR A N 1
ATOM 822 C CA . TYR A 1 104 ? 2.48 14.383 -8.586 1 98.56 104 TYR A CA 1
ATOM 823 C C . TYR A 1 104 ? 2.916 15.82 -8.352 1 98.56 104 TYR A C 1
ATOM 825 O O . TYR A 1 104 ? 2.094 16.734 -8.398 1 98.56 104 TYR A O 1
ATOM 833 N N . GLY A 1 105 ? 4.137 16.031 -8.047 1 98.06 105 GLY A N 1
ATOM 834 C CA . GLY A 1 105 ? 4.66 17.375 -7.859 1 98.06 105 GLY A CA 1
ATOM 835 C C . GLY A 1 105 ? 4.191 18.031 -6.566 1 98.06 105 GLY A C 1
ATOM 836 O O . GLY A 1 105 ? 3.945 19.234 -6.523 1 98.06 105 GLY A O 1
ATOM 837 N N . ILE A 1 106 ? 3.979 17.234 -5.543 1 98.19 106 ILE A N 1
ATOM 838 C CA . ILE A 1 106 ? 3.586 17.75 -4.234 1 98.19 106 ILE A CA 1
ATOM 839 C C . ILE A 1 106 ? 4.824 18.219 -3.471 1 98.19 106 ILE A C 1
ATOM 841 O O . ILE A 1 106 ? 5.754 17.438 -3.248 1 98.19 106 ILE A O 1
ATOM 845 N N . LYS A 1 107 ? 4.773 19.375 -2.941 1 97.31 107 LYS A N 1
ATOM 846 C CA . LYS A 1 107 ? 5.98 20 -2.398 1 97.31 107 LYS A CA 1
ATOM 847 C C . LYS A 1 107 ? 5.957 20 -0.873 1 97.31 107 LYS A C 1
ATOM 849 O O . LYS A 1 107 ? 6.926 20.406 -0.232 1 97.31 107 LYS A O 1
ATOM 854 N N . TYR A 1 108 ? 4.863 19.547 -0.271 1 98.25 108 TYR A N 1
ATOM 855 C CA . TYR A 1 108 ? 4.703 19.547 1.179 1 98.25 108 TYR A CA 1
ATOM 856 C C . TYR A 1 108 ? 4.289 18.172 1.69 1 98.25 108 TYR A C 1
ATOM 858 O O . TYR A 1 108 ? 3.355 17.562 1.164 1 98.25 108 TYR A O 1
ATOM 866 N N . LEU A 1 109 ? 4.973 17.703 2.656 1 98.69 109 LEU A N 1
ATOM 867 C CA . LEU A 1 109 ? 4.695 16.438 3.328 1 98.69 109 LEU A CA 1
ATOM 868 C C . LEU A 1 109 ? 4.531 16.641 4.832 1 98.69 109 LEU A C 1
ATOM 870 O O . LEU A 1 109 ? 5.461 17.094 5.504 1 98.69 109 LEU A O 1
ATOM 874 N N . ALA A 1 110 ? 3.357 16.391 5.328 1 98.81 110 ALA A N 1
ATOM 875 C CA . ALA A 1 110 ? 3.137 16.406 6.77 1 98.81 110 ALA A CA 1
ATOM 876 C C . ALA A 1 110 ? 3.408 15.047 7.391 1 98.81 110 ALA A C 1
ATOM 878 O O . ALA A 1 110 ? 2.73 14.062 7.07 1 98.81 110 ALA A O 1
ATOM 879 N N . SER A 1 111 ? 4.379 14.961 8.219 1 98.75 111 SER A N 1
ATOM 880 C CA . SER A 1 111 ? 4.773 13.711 8.852 1 98.75 111 SER A CA 1
ATOM 881 C C . SER A 1 111 ? 5.496 13.961 10.172 1 98.75 111 SER A C 1
ATOM 883 O O . SER A 1 111 ? 6.211 14.953 10.32 1 98.75 111 SER A O 1
ATOM 885 N N . LEU A 1 112 ? 5.305 13.055 11.133 1 98 112 LEU A N 1
ATOM 886 C CA . LEU A 1 112 ? 5.996 13.117 12.414 1 98 112 LEU A CA 1
ATOM 887 C C . LEU A 1 112 ? 7.164 12.133 12.453 1 98 112 LEU A C 1
ATOM 889 O O . LEU A 1 112 ? 7.82 11.977 13.484 1 98 112 LEU A O 1
ATOM 893 N N . ASP A 1 113 ? 7.359 11.422 11.344 1 95.56 113 ASP A N 1
ATOM 894 C CA . ASP A 1 113 ? 8.453 10.461 11.219 1 95.56 113 ASP A CA 1
ATOM 895 C C . ASP A 1 113 ? 9.758 11.156 10.867 1 95.56 113 ASP A C 1
ATOM 897 O O . ASP A 1 113 ? 9.891 11.719 9.773 1 95.56 113 ASP A O 1
ATOM 901 N N . SER A 1 114 ? 10.789 11.031 11.625 1 94.12 114 SER A N 1
ATOM 902 C CA . SER A 1 114 ? 12.07 11.711 11.461 1 94.12 114 SER A CA 1
ATOM 903 C C . SER A 1 114 ? 12.852 11.133 10.281 1 94.12 114 SER A C 1
ATOM 905 O O . SER A 1 114 ? 13.812 11.75 9.812 1 94.12 114 SER A O 1
ATOM 907 N N . ASP A 1 115 ? 12.461 9.93 9.773 1 92.19 115 ASP A N 1
ATOM 908 C CA . ASP A 1 115 ? 13.133 9.312 8.633 1 92.19 115 ASP A CA 1
ATOM 909 C C . ASP A 1 115 ? 13.008 10.188 7.391 1 92.19 115 ASP A C 1
ATOM 911 O O . ASP A 1 115 ? 13.844 10.102 6.484 1 92.19 115 ASP A O 1
ATOM 915 N N . PHE A 1 116 ? 12.086 11.102 7.367 1 96.81 116 PHE A N 1
ATOM 916 C CA . PHE A 1 116 ? 11.828 11.914 6.18 1 96.81 116 PHE A CA 1
ATOM 917 C C . PHE A 1 116 ? 12.688 13.172 6.191 1 96.81 116 PHE A C 1
ATOM 919 O O . PHE A 1 116 ? 12.812 13.852 5.172 1 96.81 116 PHE A O 1
ATOM 926 N N . GLU A 1 117 ? 13.273 13.531 7.336 1 96.25 117 GLU A N 1
ATOM 927 C CA . GLU A 1 117 ? 13.93 14.828 7.5 1 96.25 117 GLU A CA 1
ATOM 928 C C . GLU A 1 117 ? 15.031 15.016 6.461 1 96.25 117 GLU A C 1
ATOM 930 O O . GLU A 1 117 ? 14.977 15.953 5.656 1 96.25 117 GLU A O 1
ATOM 935 N N . ARG A 1 118 ? 15.953 14.102 6.379 1 95.56 118 ARG A N 1
ATOM 936 C CA . ARG A 1 118 ? 17.094 14.234 5.477 1 95.56 118 ARG A CA 1
ATOM 937 C C . ARG A 1 118 ? 16.656 14.109 4.02 1 95.56 118 ARG A C 1
ATOM 939 O O . ARG A 1 118 ? 17.094 14.875 3.162 1 95.56 118 ARG A O 1
ATOM 946 N N . VAL A 1 119 ? 15.797 13.156 3.766 1 97.31 119 VAL A N 1
ATOM 947 C CA . VAL A 1 119 ? 15.391 12.859 2.395 1 97.31 119 VAL A CA 1
ATOM 948 C C . VAL A 1 119 ? 14.586 14.023 1.83 1 97.31 119 VAL A C 1
ATOM 950 O O . VAL A 1 119 ? 14.727 14.375 0.655 1 97.31 119 VAL A O 1
ATOM 953 N N . CYS A 1 120 ? 13.719 14.625 2.648 1 97.69 120 CYS A N 1
ATOM 954 C CA . CYS A 1 120 ? 12.922 15.766 2.215 1 97.69 120 CYS A CA 1
ATOM 955 C C . CYS A 1 120 ? 13.812 16.938 1.847 1 97.69 120 CYS A C 1
ATOM 957 O O . CYS A 1 120 ? 13.531 17.656 0.885 1 97.69 120 CYS A O 1
ATOM 959 N N . GLU A 1 121 ? 14.844 17.125 2.615 1 96.94 121 GLU A N 1
ATOM 960 C CA . GLU A 1 121 ? 15.797 18.188 2.301 1 96.94 121 GLU A CA 1
ATOM 961 C C . GLU A 1 121 ? 16.422 17.969 0.927 1 96.94 121 GLU A C 1
ATOM 963 O O . GLU A 1 121 ? 16.5 18.906 0.126 1 96.94 121 GLU A O 1
ATOM 968 N N . VAL A 1 122 ? 16.859 16.797 0.632 1 97.38 122 VAL A N 1
ATOM 969 C CA . VAL A 1 122 ? 17.531 16.469 -0.618 1 97.38 122 VAL A CA 1
ATOM 970 C C . VAL A 1 122 ? 16.547 16.578 -1.783 1 97.38 122 VAL A C 1
ATOM 972 O O . VAL A 1 122 ? 16.891 17.109 -2.842 1 97.38 122 VAL A O 1
ATOM 975 N N . GLU A 1 123 ? 15.32 16.141 -1.573 1 97.81 123 GLU A N 1
ATOM 976 C CA . GLU A 1 123 ? 14.328 16.094 -2.645 1 97.81 123 GLU A CA 1
ATOM 977 C C . GLU A 1 123 ? 13.547 17.406 -2.736 1 97.81 123 GLU A C 1
ATOM 979 O O . GLU A 1 123 ? 12.617 17.516 -3.543 1 97.81 123 GLU A O 1
ATOM 984 N N . LYS A 1 124 ? 13.867 18.391 -1.896 1 97.25 124 LYS A N 1
ATOM 985 C CA . LYS A 1 124 ? 13.258 19.719 -1.888 1 97.25 124 LYS A CA 1
ATOM 986 C C . LYS A 1 124 ? 11.758 19.625 -1.629 1 97.25 124 LYS A C 1
ATOM 988 O O . LYS A 1 124 ? 10.961 20.234 -2.346 1 97.25 124 LYS A O 1
ATOM 993 N N . ILE A 1 125 ? 11.352 18.812 -0.735 1 97.81 125 ILE A N 1
ATOM 994 C CA . ILE A 1 125 ? 10.008 18.703 -0.19 1 97.81 125 ILE A CA 1
ATOM 995 C C . ILE A 1 125 ? 9.969 19.281 1.22 1 97.81 125 ILE A C 1
ATOM 997 O O . ILE A 1 125 ? 10.812 18.953 2.057 1 97.81 125 ILE A O 1
ATOM 1001 N N . THR A 1 126 ? 9.109 20.156 1.476 1 97.75 126 THR A N 1
ATOM 1002 C CA . THR A 1 126 ? 9.008 20.766 2.797 1 97.75 126 THR A CA 1
ATOM 1003 C C . THR A 1 126 ? 8.312 19.828 3.773 1 97.75 126 THR A C 1
ATOM 1005 O O . THR A 1 126 ? 7.176 19.406 3.537 1 97.75 126 THR A O 1
ATOM 1008 N N . LEU A 1 127 ? 9 19.484 4.805 1 98.25 127 LEU A N 1
ATOM 1009 C CA . LEU A 1 127 ? 8.445 18.625 5.84 1 98.25 127 LEU A CA 1
ATOM 1010 C C . LEU A 1 127 ? 7.703 19.438 6.895 1 98.25 127 LEU A C 1
ATOM 1012 O O . LEU A 1 127 ? 8.266 20.359 7.48 1 98.25 127 LEU A O 1
ATOM 1016 N N . ILE A 1 128 ? 6.488 19.156 7.078 1 98.44 128 ILE A N 1
ATOM 1017 C CA . ILE A 1 128 ? 5.66 19.766 8.109 1 98.44 128 ILE A CA 1
ATOM 1018 C C . ILE A 1 128 ? 5.523 18.812 9.297 1 98.44 128 ILE A C 1
ATOM 1020 O O . ILE A 1 128 ? 4.707 17.891 9.266 1 98.44 128 ILE A O 1
ATOM 1024 N N . ASN A 1 129 ? 6.352 19.094 10.375 1 98.25 129 ASN A N 1
ATOM 1025 C CA . ASN A 1 129 ? 6.367 18.141 11.477 1 98.25 129 ASN A CA 1
ATOM 1026 C C . ASN A 1 129 ? 5.922 18.781 12.781 1 98.25 129 ASN A C 1
ATOM 1028 O O . ASN A 1 129 ? 6.062 18.203 13.859 1 98.25 129 ASN A O 1
ATOM 1032 N N . ASN A 1 130 ? 5.434 20.062 12.648 1 98.19 130 ASN A N 1
ATOM 1033 C CA . ASN A 1 130 ? 4.855 20.75 13.797 1 98.19 130 ASN A CA 1
ATOM 1034 C C . ASN A 1 130 ? 3.947 21.906 13.367 1 98.19 130 ASN A C 1
ATOM 1036 O O . ASN A 1 130 ? 3.969 22.312 12.203 1 98.19 130 ASN A O 1
ATOM 1040 N N . PRO A 1 131 ? 3.102 22.391 14.359 1 98.38 131 PRO A N 1
ATOM 1041 C CA . PRO A 1 131 ? 2.125 23.422 14.016 1 98.38 131 PRO A CA 1
ATOM 1042 C C . PRO A 1 131 ? 2.779 24.719 13.539 1 98.38 131 PRO A C 1
ATOM 1044 O O . PRO A 1 131 ? 2.219 25.422 12.695 1 98.38 131 PRO A O 1
ATOM 1047 N N . GLU A 1 132 ? 3.889 25 14.031 1 98 132 GLU A N 1
ATOM 1048 C CA . GLU A 1 132 ? 4.582 26.219 13.641 1 98 132 GLU A CA 1
ATOM 1049 C C . GLU A 1 132 ? 4.945 26.203 12.156 1 98 132 GLU A C 1
ATOM 1051 O O . GLU A 1 132 ? 4.746 27.188 11.445 1 98 132 GLU A O 1
ATOM 1056 N N . ILE A 1 133 ? 5.477 25.125 11.719 1 97.69 133 ILE A N 1
ATOM 1057 C CA . ILE A 1 133 ? 5.824 24.984 10.305 1 97.69 133 ILE A CA 1
ATOM 1058 C C . ILE A 1 133 ? 4.559 25.016 9.453 1 97.69 133 ILE A C 1
ATOM 1060 O O . ILE A 1 133 ? 4.516 25.688 8.422 1 97.69 133 ILE A O 1
ATOM 1064 N N . ALA A 1 134 ? 3.527 24.312 9.844 1 97.81 134 ALA A N 1
ATOM 1065 C CA . ALA A 1 134 ? 2.244 24.344 9.141 1 97.81 134 ALA A CA 1
ATOM 1066 C C . ALA A 1 134 ? 1.742 25.781 8.969 1 97.81 134 ALA A C 1
ATOM 1068 O O . ALA A 1 134 ? 1.282 26.156 7.891 1 97.81 134 ALA A O 1
ATOM 1069 N N . GLY A 1 135 ? 1.812 26.469 10.07 1 96.75 135 GLY A N 1
ATOM 1070 C CA . GLY A 1 135 ? 1.357 27.844 10.062 1 96.75 135 GLY A CA 1
ATOM 1071 C C . GLY A 1 135 ? 2.197 28.75 9.18 1 96.75 135 GLY A C 1
ATOM 1072 O O . GLY A 1 135 ? 1.708 29.75 8.672 1 96.75 135 GLY A O 1
ATOM 1073 N N . GLY A 1 136 ? 3.443 28.375 8.961 1 94.81 136 GLY A N 1
ATOM 1074 C CA . GLY A 1 136 ? 4.395 29.203 8.234 1 94.81 136 GLY A CA 1
ATOM 1075 C C . GLY A 1 136 ? 4.352 28.984 6.738 1 94.81 136 GLY A C 1
ATOM 1076 O O . GLY A 1 136 ? 4.988 29.719 5.98 1 94.81 136 GLY A O 1
ATOM 1077 N N . ILE A 1 137 ? 3.646 27.969 6.312 1 91.12 137 ILE A N 1
ATOM 1078 C CA . ILE A 1 137 ? 3.555 27.688 4.883 1 91.12 137 ILE A CA 1
ATOM 1079 C C . ILE A 1 137 ? 2.658 28.719 4.207 1 91.12 137 ILE A C 1
ATOM 1081 O O . ILE A 1 137 ? 1.615 29.094 4.75 1 91.12 137 ILE A O 1
ATOM 1085 N N . HIS A 1 138 ? 3.131 29.297 3.082 1 84.62 138 HIS A N 1
ATOM 1086 C CA . HIS A 1 138 ? 2.359 30.25 2.289 1 84.62 138 HIS A CA 1
ATOM 1087 C C . HIS A 1 138 ? 2.162 29.75 0.863 1 84.62 138 HIS A C 1
ATOM 1089 O O . HIS A 1 138 ? 3.1 29.234 0.246 1 84.62 138 HIS A O 1
ATOM 1095 N N . PHE A 1 139 ? 0.806 29.578 0.518 1 77.94 139 PHE A N 1
ATOM 1096 C CA . PHE A 1 139 ? 0.499 29.109 -0.828 1 77.94 139 PHE A CA 1
ATOM 1097 C C . PHE A 1 139 ? 0.13 30.281 -1.737 1 77.94 139 PHE A C 1
ATOM 1099 O O . PHE A 1 139 ? -0.324 31.328 -1.264 1 77.94 139 PHE A O 1
ATOM 1106 N N . MET B 1 1 ? -5.387 -13.07 -22.875 1 74.38 1 MET B N 1
ATOM 1107 C CA . MET B 1 1 ? -4.473 -13.539 -21.844 1 74.38 1 MET B CA 1
ATOM 1108 C C . MET B 1 1 ? -5.094 -13.383 -20.453 1 74.38 1 MET B C 1
ATOM 1110 O O . MET B 1 1 ? -5.664 -12.336 -20.141 1 74.38 1 MET B O 1
ATOM 1114 N N . SER B 1 2 ? -5.16 -14.617 -19.641 1 91.38 2 SER B N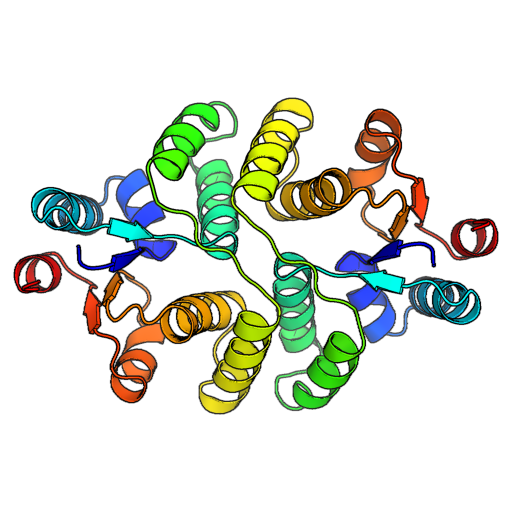 1
ATOM 1115 C CA . SER B 1 2 ? -5.82 -14.547 -18.344 1 91.38 2 SER B CA 1
ATOM 1116 C C . SER B 1 2 ? -4.961 -13.797 -17.328 1 91.38 2 SER B C 1
ATOM 1118 O O . SER B 1 2 ? -3.736 -13.938 -17.328 1 91.38 2 SER B O 1
ATOM 1120 N N . ARG B 1 3 ? -5.543 -12.961 -16.672 1 97.44 3 ARG B N 1
ATOM 1121 C CA . ARG B 1 3 ? -4.855 -12.219 -15.609 1 97.44 3 ARG B CA 1
ATOM 1122 C C . ARG B 1 3 ? -4.934 -12.969 -14.281 1 97.44 3 ARG B C 1
ATOM 1124 O O . ARG B 1 3 ? -6.012 -13.414 -13.883 1 97.44 3 ARG B O 1
ATOM 1131 N N . ILE B 1 4 ? -3.809 -13.078 -13.633 1 98.69 4 ILE B N 1
ATOM 1132 C CA . ILE B 1 4 ? -3.727 -13.688 -12.312 1 98.69 4 ILE B CA 1
ATOM 1133 C C . ILE B 1 4 ? -3.055 -12.727 -11.336 1 98.69 4 ILE B C 1
ATOM 1135 O O . ILE B 1 4 ? -1.933 -12.273 -11.578 1 98.69 4 ILE B O 1
ATOM 1139 N N . PHE B 1 5 ? -3.746 -12.422 -10.312 1 98.88 5 PHE B N 1
ATOM 1140 C CA . PHE B 1 5 ? -3.154 -11.586 -9.273 1 98.88 5 PHE B CA 1
ATOM 1141 C C . PHE B 1 5 ? -2.283 -12.43 -8.344 1 98.88 5 PHE B C 1
ATOM 1143 O O . PHE B 1 5 ? -2.715 -13.469 -7.855 1 98.88 5 PHE B O 1
ATOM 1150 N N . LEU B 1 6 ? -1.048 -12.023 -8.18 1 98.88 6 LEU B N 1
ATOM 1151 C CA . LEU B 1 6 ? -0.143 -12.672 -7.234 1 98.88 6 LEU B CA 1
ATOM 1152 C C . LEU B 1 6 ? -0.13 -11.93 -5.898 1 98.88 6 LEU B C 1
ATOM 1154 O O . LEU B 1 6 ? 0.251 -10.758 -5.836 1 98.88 6 LEU B O 1
ATOM 1158 N N . ASP B 1 7 ? -0.508 -12.594 -4.871 1 98.62 7 ASP B N 1
ATOM 1159 C CA . ASP B 1 7 ? -0.438 -12.062 -3.512 1 98.62 7 ASP B CA 1
ATOM 1160 C C . ASP B 1 7 ? 0.979 -12.172 -2.955 1 98.62 7 ASP B C 1
ATOM 1162 O O . ASP B 1 7 ? 1.814 -12.898 -3.5 1 98.62 7 ASP B O 1
ATOM 1166 N N . SER B 1 8 ? 1.226 -11.43 -1.853 1 98.56 8 SER B N 1
ATOM 1167 C CA . SER B 1 8 ? 2.566 -11.383 -1.277 1 98.56 8 SER B CA 1
ATOM 1168 C C . SER B 1 8 ? 3.004 -12.75 -0.771 1 98.56 8 SER B C 1
ATOM 1170 O O . SER B 1 8 ? 4.18 -13.102 -0.864 1 98.56 8 SER B O 1
ATOM 1172 N N . SER B 1 9 ? 2.061 -13.555 -0.274 1 98.25 9 SER B N 1
ATOM 1173 C CA . SER B 1 9 ? 2.408 -14.836 0.336 1 98.25 9 SER B CA 1
ATOM 1174 C C . SER B 1 9 ? 3.037 -15.781 -0.682 1 98.25 9 SER B C 1
ATOM 1176 O O . SER B 1 9 ? 4.047 -16.422 -0.395 1 98.25 9 SER B O 1
ATOM 1178 N N . VAL B 1 10 ? 2.508 -15.828 -1.855 1 98.56 10 VAL B N 1
ATOM 1179 C CA . VAL B 1 10 ? 3.033 -16.734 -2.873 1 98.56 10 VAL B CA 1
ATOM 1180 C C . VAL B 1 10 ? 4.395 -16.234 -3.357 1 98.56 10 VAL B C 1
ATOM 1182 O O . VAL B 1 10 ? 5.312 -17.031 -3.568 1 98.56 10 VAL B O 1
ATOM 1185 N N . LEU B 1 11 ? 4.559 -14.953 -3.512 1 98.62 11 LEU B N 1
ATOM 1186 C CA . LEU B 1 11 ? 5.812 -14.375 -3.986 1 98.62 11 LEU B CA 1
ATOM 1187 C C . LEU B 1 11 ? 6.922 -14.57 -2.959 1 98.62 11 LEU B C 1
ATOM 1189 O O . LEU B 1 11 ? 8.023 -15 -3.303 1 98.62 11 LEU B O 1
ATOM 1193 N N . VAL B 1 12 ? 6.668 -14.258 -1.692 1 98.12 12 VAL B N 1
ATOM 1194 C CA . VAL B 1 12 ? 7.66 -14.336 -0.628 1 98.12 12 VAL B CA 1
ATOM 1195 C C . VAL B 1 12 ? 8.109 -15.789 -0.446 1 98.12 12 VAL B C 1
ATOM 1197 O O . VAL B 1 12 ? 9.305 -16.062 -0.353 1 98.12 12 VAL B O 1
ATOM 1200 N N . GLU B 1 13 ? 7.137 -16.703 -0.422 1 97.81 13 GLU B N 1
ATOM 1201 C CA . GLU B 1 13 ? 7.477 -18.125 -0.256 1 97.81 13 GLU B CA 1
ATOM 1202 C C . GLU B 1 13 ? 8.25 -18.641 -1.464 1 97.81 13 GLU B C 1
ATOM 1204 O O . GLU B 1 13 ? 9.125 -19.5 -1.322 1 97.81 13 GLU B O 1
ATOM 1209 N N . SER B 1 14 ? 7.883 -18.172 -2.613 1 97.88 14 SER B N 1
ATOM 1210 C CA . SER B 1 14 ? 8.641 -18.547 -3.801 1 97.88 14 SER B CA 1
ATOM 1211 C C . SER B 1 14 ? 10.086 -18.062 -3.715 1 97.88 14 SER B C 1
ATOM 1213 O O . SER B 1 14 ? 11.016 -18.797 -4.035 1 97.88 14 SER B O 1
ATOM 1215 N N . LEU B 1 15 ? 10.328 -16.828 -3.248 1 96.44 15 LEU B N 1
ATOM 1216 C CA . LEU B 1 15 ? 11.648 -16.234 -3.113 1 96.44 15 LEU B CA 1
ATOM 1217 C C . LEU B 1 15 ? 12.477 -16.984 -2.072 1 96.44 15 LEU B C 1
ATOM 1219 O O . LEU B 1 15 ? 13.703 -17.078 -2.197 1 96.44 15 LEU B O 1
ATOM 1223 N N . LYS B 1 16 ? 11.781 -17.578 -1.128 1 95.94 16 LYS B N 1
ATOM 1224 C CA . LYS B 1 16 ? 12.453 -18.344 -0.089 1 95.94 16 LYS B CA 1
ATOM 1225 C C . LYS B 1 16 ? 12.758 -19.766 -0.57 1 95.94 16 LYS B C 1
ATOM 1227 O O . LYS B 1 16 ? 13.406 -20.531 0.133 1 95.94 16 LYS B O 1
ATOM 1232 N N . GLY B 1 17 ? 12.156 -20.141 -1.702 1 96 17 GLY B N 1
ATOM 1233 C CA . GLY B 1 17 ? 12.484 -21.422 -2.297 1 96 17 GLY B CA 1
ATOM 1234 C C . GLY B 1 17 ? 11.492 -22.516 -1.943 1 96 17 GLY B C 1
ATOM 1235 O O . GLY B 1 17 ? 11.773 -23.703 -2.123 1 96 17 GLY B O 1
ATOM 1236 N N . LYS B 1 18 ? 10.352 -22.094 -1.403 1 97.5 18 LYS B N 1
ATOM 1237 C CA . LYS B 1 18 ? 9.328 -23.094 -1.142 1 97.5 18 LYS B CA 1
ATOM 1238 C C . LYS B 1 18 ? 8.828 -23.719 -2.439 1 97.5 18 LYS B C 1
ATOM 1240 O O . LYS B 1 18 ? 8.289 -23.031 -3.301 1 97.5 18 LYS B O 1
ATOM 1245 N N . ASP B 1 19 ? 8.883 -25 -2.502 1 97.94 19 ASP B N 1
ATOM 1246 C CA . ASP B 1 19 ? 8.648 -25.734 -3.744 1 97.94 19 ASP B CA 1
ATOM 1247 C C . ASP B 1 19 ? 7.238 -25.453 -4.281 1 97.94 19 ASP B C 1
ATOM 1249 O O . ASP B 1 19 ? 7.066 -25.172 -5.465 1 97.94 19 ASP B O 1
ATOM 1253 N N . SER B 1 20 ? 6.289 -25.562 -3.467 1 97.88 20 SER B N 1
ATOM 1254 C CA . SER B 1 20 ? 4.906 -25.391 -3.9 1 97.88 20 SER B CA 1
ATOM 1255 C C . SER B 1 20 ? 4.676 -23.984 -4.477 1 97.88 20 SER B C 1
ATOM 1257 O O . SER B 1 20 ? 4 -23.844 -5.496 1 97.88 20 SER B O 1
ATOM 1259 N N . ALA B 1 21 ? 5.215 -22.969 -3.873 1 98.5 21 ALA B N 1
ATOM 1260 C CA . ALA B 1 21 ? 5.07 -21.594 -4.34 1 98.5 21 ALA B CA 1
ATOM 1261 C C . ALA B 1 21 ? 5.809 -21.375 -5.656 1 98.5 21 ALA B C 1
ATOM 1263 O O . ALA B 1 21 ? 5.285 -20.734 -6.57 1 98.5 21 ALA B O 1
ATOM 1264 N N . VAL B 1 22 ? 6.996 -21.953 -5.746 1 98.5 22 VAL B N 1
ATOM 1265 C CA . VAL B 1 22 ? 7.785 -21.875 -6.973 1 98.5 22 VAL B CA 1
ATOM 1266 C C . VAL B 1 22 ? 7.02 -22.531 -8.117 1 98.5 22 VAL B C 1
ATOM 1268 O O . VAL B 1 22 ? 6.902 -21.953 -9.203 1 98.5 22 VAL B O 1
ATOM 1271 N N . LYS B 1 23 ? 6.477 -23.672 -7.812 1 98.62 23 LYS B N 1
ATOM 1272 C CA . LYS B 1 23 ? 5.762 -24.438 -8.828 1 98.62 23 LYS B CA 1
ATOM 1273 C C . LYS B 1 23 ? 4.504 -23.688 -9.289 1 98.62 23 LYS B C 1
ATOM 1275 O O . LYS B 1 23 ? 4.145 -23.734 -10.469 1 98.62 23 LYS B O 1
ATOM 1280 N N . ILE B 1 24 ? 3.797 -23.031 -8.406 1 98.69 24 ILE B N 1
ATOM 1281 C CA . ILE B 1 24 ? 2.621 -22.25 -8.766 1 98.69 24 ILE B CA 1
ATOM 1282 C C . ILE B 1 24 ? 2.998 -21.203 -9.82 1 98.69 24 ILE B C 1
ATOM 1284 O O . ILE B 1 24 ? 2.373 -21.125 -10.875 1 98.69 24 ILE B O 1
ATOM 1288 N N . ILE B 1 25 ? 4.008 -20.438 -9.578 1 98.44 25 ILE B N 1
ATOM 1289 C CA . ILE B 1 25 ? 4.418 -19.344 -10.453 1 98.44 25 ILE B CA 1
ATOM 1290 C C . ILE B 1 25 ? 4.906 -19.906 -11.789 1 98.44 25 ILE B C 1
ATOM 1292 O O . ILE B 1 25 ? 4.578 -19.375 -12.852 1 98.44 25 ILE B O 1
ATOM 1296 N N . GLU B 1 26 ? 5.66 -21 -11.711 1 98.12 26 GLU B N 1
ATOM 1297 C CA . GLU B 1 26 ? 6.164 -21.641 -12.922 1 98.12 26 GLU B CA 1
ATOM 1298 C C . GLU B 1 26 ? 5.02 -22.109 -13.82 1 98.12 26 GLU B C 1
ATOM 1300 O O . GLU B 1 26 ? 5.047 -21.891 -15.031 1 98.12 26 GLU B O 1
ATOM 1305 N N . ILE B 1 27 ? 4.078 -22.75 -13.227 1 98.06 27 ILE B N 1
ATOM 1306 C CA . ILE B 1 27 ? 2.932 -23.266 -13.969 1 98.06 27 ILE B CA 1
ATOM 1307 C C . ILE B 1 27 ? 2.189 -22.094 -14.625 1 98.06 27 ILE B C 1
ATOM 1309 O O . ILE B 1 27 ? 1.839 -22.172 -15.805 1 98.06 27 ILE B O 1
ATOM 1313 N N . LEU B 1 28 ? 1.942 -21.016 -13.938 1 97.75 28 LEU B N 1
ATOM 1314 C CA . LEU B 1 28 ? 1.199 -19.875 -14.453 1 97.75 28 LEU B CA 1
ATOM 1315 C C . LEU B 1 28 ? 1.965 -19.188 -15.578 1 97.75 28 LEU B C 1
ATOM 1317 O O . LEU B 1 28 ? 1.362 -18.703 -16.547 1 97.75 28 LEU B O 1
ATOM 1321 N N . ARG B 1 29 ? 3.264 -19.125 -15.445 1 96.81 29 ARG B N 1
ATOM 1322 C CA . ARG B 1 29 ? 4.094 -18.562 -16.516 1 96.81 29 ARG B CA 1
ATOM 1323 C C . ARG B 1 29 ? 4.02 -19.422 -17.766 1 96.81 29 ARG B C 1
ATOM 1325 O O . ARG B 1 29 ? 3.93 -18.906 -18.875 1 96.81 29 ARG B O 1
ATOM 1332 N N . GLU B 1 30 ? 4.133 -20.703 -17.531 1 95.75 30 GLU B N 1
ATO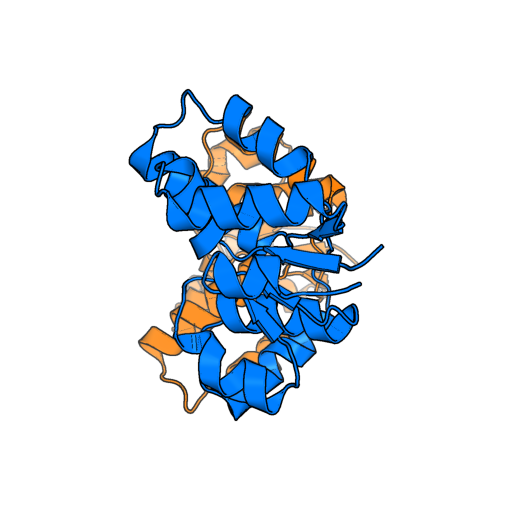M 1333 C CA . GLU B 1 30 ? 4.055 -21.641 -18.656 1 95.75 30 GLU B CA 1
ATOM 1334 C C . GLU B 1 30 ? 2.729 -21.5 -19.406 1 95.75 30 GLU B C 1
ATOM 1336 O O . GLU B 1 30 ? 2.674 -21.656 -20.625 1 95.75 30 GLU B O 1
ATOM 1341 N N . LYS B 1 31 ? 1.737 -21.188 -18.719 1 95.75 31 LYS B N 1
ATOM 1342 C CA . LYS B 1 31 ? 0.411 -21.016 -19.297 1 95.75 31 LYS B CA 1
ATOM 1343 C C . LYS B 1 31 ? 0.257 -19.625 -19.922 1 95.75 31 LYS B C 1
ATOM 1345 O O . LYS B 1 31 ? -0.834 -19.266 -20.359 1 95.75 31 LYS B O 1
ATOM 1350 N N . GLU B 1 32 ? 1.268 -18.844 -19.875 1 95.38 32 GLU B N 1
ATOM 1351 C CA . GLU B 1 32 ? 1.347 -17.516 -20.484 1 95.38 32 GLU B CA 1
ATOM 1352 C C . GLU B 1 32 ? 0.306 -16.578 -19.875 1 95.38 32 GLU B C 1
ATOM 1354 O O . GLU B 1 32 ? -0.29 -15.766 -20.594 1 95.38 32 GLU B O 1
ATOM 1359 N N . ALA B 1 33 ? 0.013 -16.781 -18.578 1 96.75 33 ALA B N 1
ATOM 1360 C CA . ALA B 1 33 ? -0.864 -15.852 -17.859 1 96.75 33 ALA B CA 1
ATOM 1361 C C . ALA B 1 33 ? -0.179 -14.508 -17.641 1 96.75 33 ALA B C 1
ATOM 1363 O O . ALA B 1 33 ? 1.047 -14.445 -17.531 1 96.75 33 ALA B O 1
ATOM 1364 N N . LEU B 1 34 ? -0.974 -13.445 -17.719 1 97.94 34 LEU B N 1
ATOM 1365 C CA . LEU B 1 34 ? -0.455 -12.164 -17.25 1 97.94 34 LEU B CA 1
ATOM 1366 C C . LEU B 1 34 ? -0.448 -12.109 -15.719 1 97.94 34 LEU B C 1
ATOM 1368 O O . LEU B 1 34 ? -1.509 -12.078 -15.094 1 97.94 34 LEU B O 1
ATOM 1372 N N . LEU B 1 35 ? 0.714 -12.156 -15.125 1 98.69 35 LEU B N 1
ATOM 1373 C CA . LEU B 1 35 ? 0.862 -12.102 -13.68 1 98.69 35 LEU B CA 1
ATOM 1374 C C . LEU B 1 35 ? 0.879 -10.656 -13.188 1 98.69 35 LEU B C 1
ATOM 1376 O O . LEU B 1 35 ? 1.686 -9.852 -13.648 1 98.69 35 LEU B O 1
ATOM 1380 N N . VAL B 1 36 ? -0.03 -10.391 -12.242 1 98.81 36 VAL B N 1
ATOM 1381 C CA . VAL B 1 36 ? -0.317 -9.016 -11.844 1 98.81 36 VAL B CA 1
ATOM 1382 C C . VAL B 1 36 ? -0.052 -8.836 -10.352 1 98.81 36 VAL B C 1
ATOM 1384 O O . VAL B 1 36 ? -0.364 -9.727 -9.547 1 98.81 36 VAL B O 1
ATOM 1387 N N . ILE B 1 37 ? 0.53 -7.758 -10 1 98.94 37 ILE B N 1
ATOM 1388 C CA . ILE B 1 37 ? 0.575 -7.297 -8.617 1 98.94 37 ILE B CA 1
ATOM 1389 C C . ILE B 1 37 ? 0.077 -5.855 -8.531 1 98.94 37 ILE B C 1
ATOM 1391 O O . ILE B 1 37 ? -0.226 -5.238 -9.562 1 98.94 37 ILE B O 1
ATOM 1395 N N . ASN B 1 38 ? -0.158 -5.375 -7.363 1 98.94 38 ASN B N 1
ATOM 1396 C CA . ASN B 1 38 ? -0.413 -3.961 -7.121 1 98.94 38 ASN B CA 1
ATOM 1397 C C . ASN B 1 38 ? 0.595 -3.371 -6.137 1 98.94 38 ASN B C 1
ATOM 1399 O O . ASN B 1 38 ? 1.461 -4.082 -5.629 1 98.94 38 ASN B O 1
ATOM 1403 N N . PRO B 1 39 ? 0.62 -2.072 -5.895 1 98.94 39 PRO B N 1
ATOM 1404 C CA . PRO B 1 39 ? 1.637 -1.438 -5.051 1 98.94 39 PRO B CA 1
ATOM 1405 C C . PRO B 1 39 ? 1.623 -1.961 -3.617 1 98.94 39 PRO B C 1
ATOM 1407 O O . PRO B 1 39 ? 2.648 -1.925 -2.934 1 98.94 39 PRO B O 1
ATOM 1410 N N . ILE B 1 40 ? 0.471 -2.445 -3.139 1 98.94 40 ILE B N 1
ATOM 1411 C CA . ILE B 1 40 ? 0.357 -3.021 -1.802 1 98.94 40 ILE B CA 1
ATOM 1412 C C . ILE B 1 40 ? 1.223 -4.273 -1.704 1 98.94 40 ILE B C 1
ATOM 1414 O O . ILE B 1 40 ? 1.984 -4.438 -0.749 1 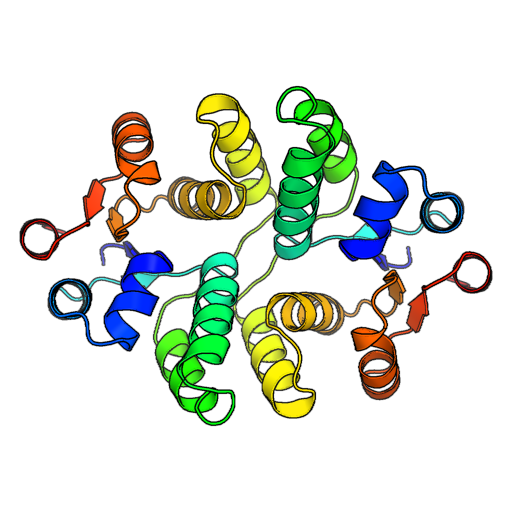98.94 40 ILE B O 1
ATOM 1418 N N . VAL B 1 41 ? 1.126 -5.098 -2.701 1 98.94 41 VAL B N 1
ATOM 1419 C CA . VAL B 1 41 ? 1.92 -6.32 -2.754 1 98.94 41 VAL B CA 1
ATOM 1420 C C . VAL B 1 41 ? 3.398 -5.973 -2.906 1 98.94 41 VAL B C 1
ATOM 1422 O O . VAL B 1 41 ? 4.254 -6.578 -2.258 1 98.94 41 VAL B O 1
ATOM 1425 N N . PHE B 1 42 ? 3.684 -4.961 -3.768 1 98.94 42 PHE B N 1
ATOM 1426 C CA . PHE B 1 42 ? 5.059 -4.492 -3.91 1 98.94 42 PHE B CA 1
ATOM 1427 C C . PHE B 1 42 ? 5.656 -4.145 -2.553 1 98.94 42 PHE B C 1
ATOM 1429 O O . PHE B 1 42 ? 6.758 -4.586 -2.221 1 98.94 42 PHE B O 1
ATOM 1436 N N . SER B 1 43 ? 4.941 -3.357 -1.803 1 98.88 43 SER B N 1
ATOM 1437 C CA . SER B 1 43 ? 5.434 -2.895 -0.51 1 98.88 43 SER B CA 1
ATOM 1438 C C . SER B 1 43 ? 5.664 -4.062 0.445 1 98.88 43 SER B C 1
ATOM 1440 O O . SER B 1 43 ? 6.711 -4.148 1.088 1 98.88 43 SER B O 1
ATOM 1442 N N . GLU B 1 44 ? 4.746 -4.977 0.477 1 98.56 44 GLU B N 1
ATOM 1443 C CA . GLU B 1 44 ? 4.801 -6.094 1.413 1 98.56 44 GLU B CA 1
ATOM 1444 C C . GLU B 1 44 ? 5.938 -7.051 1.064 1 98.56 44 GLU B C 1
ATOM 1446 O O . GLU B 1 44 ? 6.715 -7.445 1.937 1 98.56 44 GLU B O 1
ATOM 1451 N N . VAL B 1 45 ? 6.047 -7.422 -0.169 1 98.69 45 VAL B N 1
ATOM 1452 C CA . VAL B 1 45 ? 7.082 -8.352 -0.608 1 98.69 45 VAL B CA 1
ATOM 1453 C C . VAL B 1 45 ? 8.461 -7.738 -0.391 1 98.69 45 VAL B C 1
ATOM 1455 O O . VAL B 1 45 ? 9.383 -8.414 0.078 1 98.69 45 VAL B O 1
ATOM 1458 N N . THR B 1 46 ? 8.602 -6.453 -0.73 1 98.69 46 THR B N 1
ATOM 1459 C CA . THR B 1 46 ? 9.875 -5.758 -0.588 1 98.69 46 THR B CA 1
ATOM 1460 C C . THR B 1 46 ? 10.305 -5.707 0.875 1 98.69 46 THR B C 1
ATOM 1462 O O . THR B 1 46 ? 11.461 -5.988 1.198 1 98.69 46 THR B O 1
ATOM 1465 N N . TYR B 1 47 ? 9.344 -5.457 1.748 1 98.25 47 TYR B N 1
ATOM 1466 C CA . TYR B 1 47 ? 9.633 -5.383 3.174 1 98.25 47 TYR B CA 1
ATOM 1467 C C . TYR B 1 47 ? 10.094 -6.734 3.709 1 98.25 47 TYR B C 1
ATOM 1469 O O . TYR B 1 47 ? 11.109 -6.82 4.406 1 98.25 47 TYR B O 1
ATOM 1477 N N . LEU B 1 48 ? 9.383 -7.707 3.406 1 97.31 48 LEU B N 1
ATOM 1478 C CA . LEU B 1 48 ? 9.672 -9.047 3.898 1 97.31 48 LEU B CA 1
ATOM 1479 C C . LEU B 1 48 ? 10.992 -9.562 3.332 1 97.31 48 LEU B C 1
ATOM 1481 O O . LEU B 1 48 ? 11.75 -10.234 4.031 1 97.31 48 LEU B O 1
ATOM 1485 N N . PHE B 1 49 ? 11.203 -9.258 2.102 1 96.81 49 PHE B N 1
ATOM 1486 C CA . PHE B 1 49 ? 12.445 -9.672 1.459 1 96.81 49 PHE B CA 1
ATOM 1487 C C . PHE B 1 49 ? 13.641 -8.984 2.105 1 96.81 49 PHE B C 1
ATOM 1489 O O . PHE B 1 49 ? 14.68 -9.617 2.338 1 96.81 49 PHE B O 1
ATOM 1496 N N . MET B 1 50 ? 13.508 -7.707 2.369 1 95.56 50 MET B N 1
ATOM 1497 C CA . MET B 1 50 ? 14.562 -6.949 3.029 1 95.56 50 MET B CA 1
ATOM 1498 C C . MET B 1 50 ? 14.906 -7.559 4.383 1 95.56 50 MET B C 1
ATOM 1500 O O . MET B 1 50 ? 16.078 -7.621 4.766 1 95.56 50 MET B O 1
ATOM 1504 N N . LYS B 1 51 ? 13.938 -8.008 5.078 1 93.62 51 LYS B N 1
ATOM 1505 C CA . LYS B 1 51 ? 14.133 -8.562 6.414 1 93.62 51 LYS B CA 1
ATOM 1506 C C . LYS B 1 51 ? 14.875 -9.891 6.355 1 93.62 51 LYS B C 1
ATOM 1508 O O . LYS B 1 51 ? 15.727 -10.172 7.203 1 93.62 51 LYS B O 1
ATOM 1513 N N . TYR B 1 52 ? 14.625 -10.633 5.34 1 90.56 52 TYR B N 1
ATOM 1514 C CA . TYR B 1 52 ? 15.18 -11.977 5.344 1 90.56 52 TYR B CA 1
ATOM 1515 C C . TYR B 1 52 ? 16.438 -12.047 4.492 1 90.56 52 TYR B C 1
ATOM 1517 O O . TYR B 1 52 ? 17.375 -12.797 4.812 1 90.56 52 TYR B O 1
ATOM 1525 N N . ALA B 1 53 ? 16.562 -11.383 3.352 1 90 53 ALA B N 1
ATOM 1526 C CA . ALA B 1 53 ? 17.656 -11.516 2.396 1 90 53 ALA B CA 1
ATOM 1527 C C . ALA B 1 53 ? 18.656 -10.367 2.545 1 90 53 ALA B C 1
ATOM 1529 O O . ALA B 1 53 ? 19.781 -10.445 2.047 1 90 53 ALA B O 1
ATOM 1530 N N . GLY B 1 54 ? 18.188 -9.258 3.246 1 88.62 54 GLY B N 1
ATOM 1531 C CA . GLY B 1 54 ? 19.062 -8.109 3.41 1 88.62 54 GLY B CA 1
ATOM 1532 C C . GLY B 1 54 ? 18.906 -7.074 2.309 1 88.62 54 GLY B C 1
ATOM 1533 O O . GLY B 1 54 ? 18.391 -7.383 1.23 1 88.62 54 GLY B O 1
ATOM 1534 N N . LYS B 1 55 ? 19.469 -5.941 2.447 1 87.94 55 LYS B N 1
ATOM 1535 C CA . LYS B 1 55 ? 19.25 -4.785 1.58 1 87.94 55 LYS B CA 1
ATOM 1536 C C . LYS B 1 55 ? 20.141 -4.855 0.341 1 87.94 55 LYS B C 1
ATOM 1538 O O . LYS B 1 55 ? 19.859 -4.211 -0.671 1 87.94 55 LYS B O 1
ATOM 1543 N N . SER B 1 56 ? 21.141 -5.66 0.414 1 90.06 56 SER B N 1
ATOM 1544 C CA . SER B 1 56 ? 22.094 -5.73 -0.676 1 90.06 56 SER B CA 1
ATOM 1545 C C . SER B 1 56 ? 21.516 -6.434 -1.894 1 90.06 56 SER B C 1
ATOM 1547 O O . SER B 1 56 ? 22.047 -6.32 -3 1 90.06 56 SER B O 1
ATOM 1549 N N . ARG B 1 57 ? 20.422 -7.117 -1.802 1 93.12 57 ARG B N 1
ATOM 1550 C CA . ARG B 1 57 ? 19.859 -7.906 -2.895 1 93.12 57 ARG B CA 1
ATOM 1551 C C . ARG B 1 57 ? 18.594 -7.258 -3.447 1 93.12 57 ARG B C 1
ATOM 1553 O O . ARG B 1 57 ? 17.828 -7.891 -4.188 1 93.12 57 ARG B O 1
ATOM 1560 N N . MET B 1 58 ? 18.438 -5.973 -3.219 1 96.69 58 MET B N 1
ATOM 1561 C CA . MET B 1 58 ? 17.172 -5.305 -3.561 1 96.69 58 MET B CA 1
ATOM 1562 C C . MET B 1 58 ? 17.031 -5.168 -5.07 1 96.69 58 MET B C 1
ATOM 1564 O O . MET B 1 58 ? 15.914 -5.254 -5.602 1 96.69 58 MET B O 1
ATOM 1568 N N . ARG B 1 59 ? 18.125 -4.957 -5.766 1 96.38 59 ARG B N 1
ATOM 1569 C CA . ARG B 1 59 ? 18.062 -4.809 -7.215 1 96.38 59 ARG B CA 1
ATOM 1570 C C . ARG B 1 59 ? 17.547 -6.082 -7.879 1 96.38 59 ARG B C 1
ATOM 1572 O O . ARG B 1 59 ? 16.812 -6.023 -8.867 1 96.38 59 ARG B O 1
ATOM 1579 N N . GLU B 1 60 ? 17.938 -7.23 -7.371 1 95.56 60 GLU B N 1
ATOM 1580 C CA . GLU B 1 60 ? 17.438 -8.508 -7.863 1 95.56 60 GLU B CA 1
ATOM 1581 C C . GLU B 1 60 ? 15.93 -8.625 -7.66 1 95.56 60 GLU B C 1
ATOM 1583 O O . GLU B 1 60 ? 15.219 -9.078 -8.555 1 95.56 60 GLU B O 1
ATOM 1588 N N . LEU B 1 61 ? 15.523 -8.211 -6.504 1 98.12 61 LEU B N 1
ATOM 1589 C CA . LEU B 1 61 ? 14.094 -8.242 -6.211 1 98.12 61 LEU B CA 1
ATOM 1590 C C . LEU B 1 61 ? 13.32 -7.34 -7.168 1 98.12 61 LEU B C 1
ATOM 1592 O O . LEU B 1 61 ? 12.305 -7.746 -7.727 1 98.12 61 LEU B O 1
ATOM 1596 N N . PHE B 1 62 ? 13.82 -6.094 -7.34 1 98.5 62 PHE B N 1
ATOM 1597 C CA . PHE B 1 62 ? 13.117 -5.133 -8.18 1 98.5 62 PHE B CA 1
ATOM 1598 C C . PHE B 1 62 ? 13.055 -5.617 -9.625 1 98.5 62 PHE B C 1
ATOM 1600 O O . PHE B 1 62 ? 12.039 -5.441 -10.297 1 98.5 62 PHE B O 1
ATOM 1607 N N . SER B 1 63 ? 14.125 -6.262 -10.047 1 97.81 63 SER B N 1
ATOM 1608 C CA . SER B 1 63 ? 14.117 -6.828 -11.391 1 97.81 63 SER B CA 1
ATOM 1609 C C . SER B 1 63 ? 13.016 -7.871 -11.547 1 97.81 63 SER B C 1
ATOM 1611 O O . SER B 1 63 ? 12.312 -7.891 -12.562 1 97.81 63 SER B O 1
ATOM 1613 N N . MET B 1 64 ? 12.852 -8.688 -10.562 1 97.31 64 MET B N 1
ATOM 1614 C CA . MET B 1 64 ? 11.82 -9.719 -10.586 1 97.31 64 MET B CA 1
ATOM 1615 C C . MET B 1 64 ? 10.43 -9.102 -10.547 1 97.31 64 MET B C 1
ATOM 1617 O O . MET B 1 64 ? 9.562 -9.453 -11.352 1 97.31 64 MET B O 1
ATOM 1621 N N . LEU B 1 65 ? 10.203 -8.156 -9.695 1 98.62 65 LEU B N 1
ATOM 1622 C CA . LEU B 1 65 ? 8.891 -7.539 -9.547 1 98.62 65 LEU B CA 1
ATOM 1623 C C . LEU B 1 65 ? 8.523 -6.727 -10.781 1 98.62 65 LEU B C 1
ATOM 1625 O O . LEU B 1 65 ? 7.348 -6.652 -11.156 1 98.62 65 LEU B O 1
ATOM 1629 N N . ASN B 1 66 ? 9.516 -6.133 -11.406 1 98.31 66 ASN B N 1
ATOM 1630 C CA . ASN B 1 66 ? 9.289 -5.309 -12.586 1 98.31 66 ASN B CA 1
ATOM 1631 C C . ASN B 1 66 ? 8.922 -6.156 -13.805 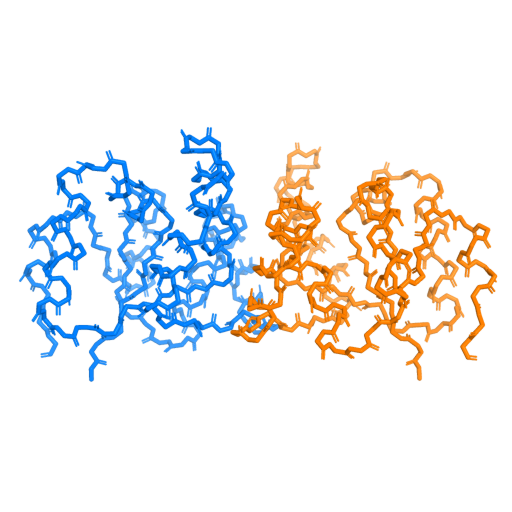1 98.31 66 ASN B C 1
ATOM 1633 O O . ASN B 1 66 ? 8.445 -5.633 -14.812 1 98.31 66 ASN B O 1
ATOM 1637 N N . SER B 1 67 ? 9.172 -7.453 -13.719 1 97.56 67 SER B N 1
ATOM 1638 C CA . SER B 1 67 ? 8.758 -8.352 -14.797 1 97.56 67 SER B CA 1
ATOM 1639 C C . SER B 1 67 ? 7.266 -8.664 -14.711 1 97.56 67 SER B C 1
ATOM 1641 O O . SER B 1 67 ? 6.699 -9.25 -15.633 1 97.56 67 SER B O 1
ATOM 1643 N N . LEU B 1 68 ? 6.582 -8.297 -13.633 1 98.56 68 LEU B N 1
ATOM 1644 C CA . LEU B 1 68 ? 5.152 -8.484 -13.43 1 98.56 68 LEU B CA 1
ATOM 1645 C C . LEU B 1 68 ? 4.375 -7.234 -13.828 1 98.56 68 LEU B C 1
ATOM 1647 O O . LEU B 1 68 ? 4.941 -6.137 -13.891 1 98.56 68 LEU B O 1
ATOM 1651 N N . ALA B 1 69 ? 3.127 -7.41 -14.172 1 98.69 69 ALA B N 1
ATOM 1652 C CA . ALA B 1 69 ? 2.279 -6.258 -14.461 1 98.69 69 ALA B CA 1
ATOM 1653 C C . ALA B 1 69 ? 1.856 -5.555 -13.172 1 98.69 69 ALA B C 1
ATOM 1655 O O . ALA B 1 69 ? 1.424 -6.203 -12.219 1 98.69 69 ALA B O 1
ATOM 1656 N N . MET B 1 70 ? 1.96 -4.242 -13.156 1 98.88 70 MET B N 1
ATOM 1657 C CA . MET B 1 70 ? 1.575 -3.42 -12.016 1 98.88 70 MET B CA 1
ATOM 1658 C C . MET B 1 70 ? 0.224 -2.754 -12.25 1 98.88 70 MET B C 1
ATOM 1660 O O . MET B 1 70 ? 0.095 -1.897 -13.133 1 98.88 70 MET B O 1
ATOM 1664 N N . PHE B 1 71 ? -0.74 -3.137 -11.516 1 98.88 71 PHE B N 1
ATOM 1665 C CA . PHE B 1 71 ? -2.037 -2.473 -11.594 1 98.88 71 PHE B CA 1
ATOM 1666 C C . PHE B 1 71 ? -2.193 -1.461 -10.461 1 98.88 71 PHE B C 1
ATOM 1668 O O . PHE B 1 71 ? -1.908 -1.766 -9.305 1 98.88 71 PHE B O 1
ATOM 1675 N N . GLU B 1 72 ? -2.615 -0.273 -10.828 1 98.81 72 GLU B N 1
ATOM 1676 C CA . GLU B 1 72 ? -2.654 0.833 -9.875 1 98.81 72 GLU B CA 1
ATOM 1677 C C . GLU B 1 72 ? -3.758 0.63 -8.844 1 98.81 72 GLU B C 1
ATOM 1679 O O . GLU B 1 72 ? -4.715 -0.11 -9.078 1 98.81 72 GLU B O 1
ATOM 1684 N N . VAL B 1 73 ? -3.596 1.184 -7.699 1 98.88 73 VAL B N 1
ATOM 1685 C CA . VAL B 1 73 ? -4.629 1.323 -6.676 1 98.88 73 VAL B CA 1
ATOM 1686 C C . VAL B 1 73 ? -5.121 2.768 -6.633 1 98.88 73 VAL B C 1
ATOM 1688 O O . VAL B 1 73 ? -4.332 3.693 -6.422 1 98.88 73 VAL B O 1
ATOM 1691 N N . ASN B 1 74 ? -6.418 2.895 -6.906 1 98.56 74 ASN B N 1
ATOM 1692 C CA . ASN B 1 74 ? -7.016 4.223 -7 1 98.56 74 ASN B CA 1
ATOM 1693 C C . ASN B 1 74 ? -8.18 4.387 -6.023 1 98.56 74 ASN B C 1
ATOM 1695 O O . ASN B 1 74 ? -8.391 3.533 -5.16 1 98.56 74 ASN B O 1
ATOM 1699 N N . ALA B 1 75 ? -8.844 5.547 -6.164 1 98.62 75 ALA B N 1
ATOM 1700 C CA . ALA B 1 75 ? -9.914 5.875 -5.23 1 98.62 75 ALA B CA 1
ATOM 1701 C C . ALA B 1 75 ? -11.039 4.836 -5.297 1 98.62 75 ALA B C 1
ATOM 1703 O O . ALA B 1 75 ? -11.648 4.512 -4.277 1 98.62 75 ALA B O 1
ATOM 1704 N N . GLU B 1 76 ? -11.297 4.297 -6.434 1 98.69 76 GLU B N 1
ATOM 1705 C CA . GLU B 1 76 ? -12.336 3.287 -6.586 1 98.69 76 GLU B CA 1
ATOM 1706 C C . GLU B 1 76 ? -11.938 1.976 -5.914 1 98.69 76 GLU B C 1
ATOM 1708 O O . GLU B 1 76 ? -12.758 1.35 -5.234 1 98.69 76 GLU B O 1
ATOM 1713 N N . THR B 1 77 ? -10.695 1.562 -6.109 1 98.81 77 THR B N 1
ATOM 1714 C CA . THR B 1 77 ? -10.195 0.366 -5.445 1 98.81 77 THR B CA 1
ATOM 1715 C C . THR B 1 77 ? -10.289 0.509 -3.93 1 98.81 77 THR B C 1
ATOM 1717 O O . THR B 1 77 ? -10.656 -0.438 -3.234 1 98.81 77 THR B O 1
ATOM 1720 N N . VAL B 1 78 ? -9.977 1.699 -3.426 1 98.94 78 VAL B N 1
ATOM 1721 C CA . VAL B 1 78 ? -10.016 1.961 -1.99 1 98.94 78 VAL B CA 1
ATOM 1722 C C . VAL B 1 78 ? -11.461 1.87 -1.49 1 98.94 78 VAL B C 1
ATOM 1724 O O . VAL B 1 78 ? -11.719 1.289 -0.435 1 98.94 78 VAL B O 1
ATOM 1727 N N . SER B 1 79 ? -12.352 2.391 -2.262 1 98.81 79 SER B N 1
ATOM 1728 C CA . SER B 1 79 ? -13.766 2.324 -1.895 1 98.81 79 SER B CA 1
ATOM 1729 C C . SER B 1 79 ? -14.242 0.879 -1.805 1 98.81 79 SER B C 1
ATOM 1731 O O . SER B 1 79 ? -14.945 0.509 -0.86 1 98.81 79 SER B O 1
ATOM 1733 N N . ILE B 1 80 ? -13.891 0.074 -2.725 1 98.75 80 ILE B N 1
ATOM 1734 C CA . ILE B 1 80 ? -14.242 -1.342 -2.717 1 98.75 80 ILE B CA 1
ATOM 1735 C C . ILE B 1 80 ? -13.602 -2.023 -1.51 1 98.75 80 ILE B C 1
ATOM 1737 O O . ILE B 1 80 ? -14.234 -2.852 -0.85 1 98.75 80 ILE B O 1
ATOM 1741 N N . ALA B 1 81 ? -12.367 -1.657 -1.206 1 98.88 81 ALA B N 1
ATOM 1742 C CA . ALA B 1 81 ? -11.656 -2.244 -0.072 1 98.88 81 ALA B CA 1
ATOM 1743 C C . ALA B 1 81 ? -12.375 -1.944 1.24 1 98.88 81 ALA B C 1
ATOM 1745 O O . ALA B 1 81 ? -12.453 -2.799 2.125 1 98.88 81 ALA B O 1
ATOM 1746 N N . GLU B 1 82 ? -12.875 -0.7 1.353 1 98.75 82 GLU B N 1
ATOM 1747 C CA . GLU B 1 82 ? -13.633 -0.342 2.547 1 98.75 82 GLU B CA 1
ATOM 1748 C C . GLU B 1 82 ? -14.828 -1.272 2.742 1 98.75 82 GLU B C 1
ATOM 1750 O O . GLU B 1 82 ? -15.07 -1.751 3.852 1 98.75 82 GLU B O 1
ATOM 1755 N N . GLU B 1 83 ? -15.516 -1.536 1.664 1 98.25 83 GLU B N 1
ATOM 1756 C CA . GLU B 1 83 ? -16.672 -2.43 1.722 1 98.25 83 GLU B CA 1
ATOM 1757 C C . GLU B 1 83 ? -16.25 -3.846 2.109 1 98.25 83 GLU B C 1
ATOM 1759 O O . GLU B 1 83 ? -16.922 -4.492 2.922 1 98.25 83 GLU B O 1
ATOM 1764 N N . PHE B 1 84 ? -15.195 -4.312 1.585 1 98.06 84 PHE B N 1
ATOM 1765 C CA . PHE B 1 84 ? -14.703 -5.656 1.876 1 98.06 84 PHE B CA 1
ATOM 1766 C C . PHE B 1 84 ? -14.289 -5.777 3.338 1 98.06 84 PHE B C 1
ATOM 1768 O O . PHE B 1 84 ? -14.492 -6.824 3.959 1 98.06 84 PHE B O 1
ATOM 1775 N N . MET B 1 85 ? -13.68 -4.73 3.865 1 97.75 85 MET B N 1
ATOM 1776 C CA . MET B 1 85 ? -13.281 -4.762 5.27 1 97.75 85 MET B CA 1
ATOM 1777 C C . MET B 1 85 ? -14.508 -4.836 6.176 1 97.75 85 MET B C 1
ATOM 1779 O O . MET B 1 85 ? -14.516 -5.574 7.164 1 97.75 85 MET B O 1
ATOM 1783 N N . LEU B 1 86 ? -15.523 -4.055 5.84 1 96.81 86 LEU B N 1
ATOM 1784 C CA . LEU B 1 86 ? -16.75 -4.02 6.637 1 96.81 86 LEU B CA 1
ATOM 1785 C C . LEU B 1 86 ? -17.516 -5.328 6.508 1 96.81 86 LEU B C 1
ATOM 1787 O O . LEU B 1 86 ? -18.047 -5.844 7.496 1 96.81 86 LEU B O 1
ATOM 1791 N N . ASP B 1 87 ? -17.531 -5.934 5.332 1 96.31 87 ASP B N 1
ATOM 1792 C CA . ASP B 1 87 ? -18.359 -7.105 5.043 1 96.31 87 ASP B CA 1
ATOM 1793 C C . ASP B 1 87 ? -17.672 -8.383 5.508 1 96.31 87 ASP B C 1
ATOM 1795 O O . ASP B 1 87 ? -18.328 -9.328 5.949 1 96.31 87 ASP B O 1
ATOM 1799 N N . TYR B 1 88 ? -16.281 -8.438 5.418 1 95.88 88 TYR B N 1
ATOM 1800 C CA . TYR B 1 88 ? -15.594 -9.711 5.59 1 95.88 88 TYR B CA 1
ATOM 1801 C C . TYR B 1 88 ? -14.57 -9.641 6.719 1 95.88 88 TYR B C 1
ATOM 1803 O O . TYR B 1 88 ? -13.867 -10.609 6.988 1 95.88 88 TYR B O 1
ATOM 1811 N N . ASN B 1 89 ? -14.375 -8.562 7.348 1 92.88 89 ASN B N 1
ATOM 1812 C CA . ASN B 1 89 ? -13.43 -8.367 8.445 1 92.88 89 ASN B CA 1
ATOM 1813 C C . ASN B 1 89 ? -11.992 -8.609 7.992 1 92.88 89 ASN B C 1
ATOM 1815 O O . ASN B 1 89 ? -11.211 -9.242 8.711 1 92.88 89 ASN B O 1
ATOM 1819 N N . LEU B 1 90 ? -11.711 -8.172 6.809 1 95.75 90 LEU B N 1
ATOM 1820 C CA . LEU B 1 90 ? -10.359 -8.281 6.266 1 95.75 90 LEU B CA 1
ATOM 1821 C C . LEU B 1 90 ? -9.477 -7.156 6.777 1 95.75 90 LEU B C 1
ATOM 1823 O O . LEU B 1 90 ? -9.953 -6.047 7.027 1 95.75 90 LEU B O 1
ATOM 1827 N N . LEU B 1 91 ? -8.172 -7.465 6.922 1 96.94 91 LEU B N 1
ATOM 1828 C CA . LEU B 1 91 ? -7.203 -6.406 7.16 1 96.94 91 LEU B CA 1
ATOM 1829 C C . LEU B 1 91 ? -6.996 -5.562 5.906 1 96.94 91 LEU B C 1
ATOM 1831 O O . LEU B 1 91 ? -7.355 -5.984 4.805 1 96.94 91 LEU B O 1
ATOM 1835 N N . PRO B 1 92 ? -6.516 -4.398 6.004 1 98.44 92 PRO B N 1
ATOM 1836 C CA . PRO B 1 92 ? -6.52 -3.432 4.902 1 98.44 92 PRO B CA 1
ATOM 1837 C C . PRO B 1 92 ? -5.773 -3.939 3.668 1 98.44 92 PRO B C 1
ATOM 1839 O O . PRO B 1 92 ? -6.262 -3.789 2.545 1 98.44 92 PRO B O 1
ATOM 1842 N N . ASN B 1 93 ? -4.578 -4.566 3.869 1 98.62 93 ASN B N 1
ATOM 1843 C CA . ASN B 1 93 ? -3.822 -5.023 2.711 1 98.62 93 ASN B CA 1
ATOM 1844 C C . ASN B 1 93 ? -4.574 -6.105 1.941 1 98.62 93 ASN B C 1
ATOM 1846 O O . ASN B 1 93 ? -4.676 -6.047 0.715 1 98.62 93 ASN B O 1
ATOM 1850 N N . ASP B 1 94 ? -5.148 -7.031 2.605 1 98.5 94 ASP B N 1
ATOM 1851 C CA . ASP B 1 94 ? -5.922 -8.094 1.966 1 98.5 94 ASP B CA 1
ATOM 1852 C C . ASP B 1 94 ? -7.141 -7.523 1.242 1 98.5 94 ASP B C 1
ATOM 1854 O O . ASP B 1 94 ? -7.469 -7.957 0.135 1 98.5 94 ASP B O 1
ATOM 1858 N N . ALA B 1 95 ? -7.797 -6.562 1.883 1 98.69 95 ALA B N 1
ATOM 1859 C CA . ALA B 1 95 ? -8.961 -5.91 1.285 1 98.69 95 ALA B CA 1
ATOM 1860 C C . ALA B 1 95 ? -8.578 -5.176 0.003 1 98.69 95 ALA B C 1
ATOM 1862 O O . ALA B 1 95 ? -9.305 -5.23 -0.992 1 98.69 95 ALA B O 1
ATOM 1863 N N . LEU B 1 96 ? -7.449 -4.52 0.005 1 98.88 96 LEU B N 1
ATOM 1864 C CA . LEU B 1 96 ? -6.996 -3.771 -1.163 1 98.88 96 LEU B CA 1
ATOM 1865 C C . LEU B 1 96 ? -6.609 -4.715 -2.297 1 98.88 96 LEU B C 1
ATOM 1867 O O . LEU B 1 96 ? -6.812 -4.398 -3.471 1 98.88 96 LEU B O 1
ATOM 1871 N N . ILE B 1 97 ? -6.031 -5.844 -1.951 1 98.88 97 ILE B N 1
ATOM 1872 C CA . ILE B 1 97 ? -5.676 -6.852 -2.945 1 98.88 97 ILE B CA 1
ATOM 1873 C C . ILE B 1 97 ? -6.941 -7.379 -3.617 1 98.88 97 ILE B C 1
ATOM 1875 O O . ILE B 1 97 ? -7.047 -7.379 -4.848 1 98.88 97 ILE B O 1
ATOM 1879 N N . LEU B 1 98 ? -7.914 -7.742 -2.846 1 98.62 98 LEU B N 1
ATOM 1880 C CA . LEU B 1 98 ? -9.164 -8.25 -3.395 1 98.62 98 LEU B CA 1
ATOM 1881 C C . LEU B 1 98 ? -9.898 -7.164 -4.172 1 98.62 98 LEU B C 1
ATOM 1883 O O . LEU B 1 98 ? -10.516 -7.438 -5.203 1 98.62 98 LEU B O 1
ATOM 1887 N N . ALA B 1 99 ? -9.891 -5.969 -3.619 1 98.81 99 ALA B N 1
ATOM 1888 C CA . ALA B 1 99 ? -10.516 -4.836 -4.297 1 98.81 99 ALA B CA 1
ATOM 1889 C C . ALA B 1 99 ? -9.891 -4.602 -5.668 1 98.81 99 ALA B C 1
ATOM 1891 O O . ALA B 1 99 ? -10.578 -4.234 -6.621 1 98.81 99 ALA B O 1
ATOM 1892 N N . THR B 1 100 ? -8.555 -4.793 -5.758 1 98.88 100 THR B N 1
ATOM 1893 C CA . THR B 1 100 ? -7.875 -4.672 -7.043 1 98.88 100 THR B CA 1
ATOM 1894 C C . THR B 1 100 ? -8.383 -5.723 -8.023 1 98.88 100 THR B C 1
ATOM 1896 O O . THR B 1 100 ? -8.656 -5.414 -9.188 1 98.88 100 THR B O 1
ATOM 1899 N N . CYS B 1 101 ? -8.539 -6.945 -7.57 1 98.69 101 CYS B N 1
ATOM 1900 C CA . CYS B 1 101 ? -9.094 -8 -8.414 1 98.69 101 CYS B CA 1
ATOM 1901 C C . CYS B 1 101 ? -10.477 -7.629 -8.914 1 98.69 101 CYS B C 1
ATOM 1903 O O . CYS B 1 101 ? -10.758 -7.715 -10.117 1 98.69 101 CYS B O 1
ATOM 1905 N N . LYS B 1 102 ? -11.312 -7.172 -8.023 1 98.44 102 LYS B N 1
ATOM 1906 C CA . LYS B 1 102 ? -12.688 -6.828 -8.367 1 98.44 102 LYS B CA 1
ATOM 1907 C C . LYS B 1 102 ? -12.734 -5.664 -9.352 1 98.44 102 LYS B C 1
ATOM 1909 O O . LYS B 1 102 ? -13.43 -5.73 -10.367 1 98.44 102 LYS B O 1
ATOM 1914 N N . TYR B 1 103 ? -12.023 -4.637 -9.07 1 98.69 103 TYR B N 1
ATOM 1915 C CA . TYR B 1 103 ? -12.039 -3.42 -9.875 1 98.69 103 TYR B CA 1
ATOM 1916 C C . TYR B 1 103 ? -11.602 -3.709 -11.305 1 98.69 103 TYR B C 1
ATOM 1918 O O . TYR B 1 103 ? -12.18 -3.184 -12.258 1 98.69 103 TYR B O 1
ATOM 1926 N N . TYR B 1 104 ? -10.594 -4.555 -11.492 1 98.56 104 TYR B N 1
ATOM 1927 C CA . TYR B 1 104 ? -10.016 -4.789 -12.812 1 98.56 104 TYR B CA 1
ATOM 1928 C C . TYR B 1 104 ? -10.594 -6.055 -13.438 1 98.56 104 TYR B C 1
ATOM 1930 O O . TYR B 1 104 ? -10.18 -6.457 -14.531 1 98.56 104 TYR B O 1
ATOM 1938 N N . GLY B 1 105 ? -11.453 -6.715 -12.758 1 98.06 105 GLY B N 1
ATOM 1939 C CA . GLY B 1 105 ? -12.102 -7.898 -13.297 1 98.06 105 GLY B CA 1
ATOM 1940 C C . GLY B 1 105 ? -11.188 -9.109 -13.344 1 98.06 105 GLY B C 1
ATOM 1941 O O . GLY B 1 105 ? -11.266 -9.914 -14.273 1 98.06 105 GLY B O 1
ATOM 1942 N N . ILE B 1 106 ? -10.273 -9.203 -12.414 1 98.19 106 ILE B N 1
ATOM 1943 C CA . ILE B 1 106 ? -9.375 -10.352 -12.32 1 98.19 106 ILE B CA 1
ATOM 1944 C C . ILE B 1 106 ? -10.078 -11.492 -11.586 1 98.19 106 ILE B C 1
ATOM 1946 O O . ILE B 1 106 ? -10.516 -11.328 -10.445 1 98.19 106 ILE B O 1
ATOM 1950 N N . LYS B 1 107 ? -10.039 -12.648 -12.141 1 97.31 107 LYS B N 1
ATOM 1951 C CA . LYS B 1 107 ? -10.867 -13.734 -11.633 1 97.31 107 LYS B CA 1
ATOM 1952 C C . LYS B 1 107 ? -10.023 -14.773 -10.891 1 97.31 107 LYS B C 1
ATOM 1954 O O . LYS B 1 107 ? -10.555 -15.727 -10.328 1 97.31 107 LYS B O 1
ATOM 1959 N N . TYR B 1 108 ? -8.711 -14.594 -10.883 1 98.19 108 TYR B N 1
ATOM 1960 C CA . TYR B 1 108 ? -7.805 -15.547 -10.258 1 98.19 108 TYR B CA 1
ATOM 1961 C C . TYR B 1 108 ? -6.855 -14.844 -9.289 1 98.19 108 TYR B C 1
ATOM 1963 O O . TYR B 1 108 ? -6.234 -13.836 -9.641 1 98.19 108 TYR B O 1
ATOM 1971 N N . LEU B 1 109 ? -6.762 -15.344 -8.117 1 98.69 109 LEU B N 1
ATOM 1972 C CA . LEU B 1 109 ? -5.867 -14.859 -7.074 1 98.69 109 LEU B CA 1
ATOM 1973 C C . LEU B 1 109 ? -4.977 -15.984 -6.555 1 98.69 109 LEU B C 1
ATOM 1975 O O . LEU B 1 109 ? -5.477 -16.984 -6.031 1 98.69 109 LEU B O 1
ATOM 1979 N N . ALA B 1 110 ? -3.697 -15.859 -6.766 1 98.75 110 ALA B N 1
ATOM 1980 C CA . ALA B 1 110 ? -2.748 -16.797 -6.188 1 98.75 110 ALA B CA 1
ATOM 1981 C C . ALA B 1 110 ? -2.297 -16.344 -4.801 1 98.75 110 ALA B C 1
ATOM 1983 O O . ALA B 1 110 ? -1.686 -15.281 -4.66 1 98.75 110 ALA B O 1
ATOM 1984 N N . SER B 1 111 ? -2.613 -17.094 -3.811 1 98.69 111 SER B N 1
ATOM 1985 C CA . SER B 1 111 ? -2.283 -16.75 -2.432 1 98.69 111 SER B CA 1
ATOM 1986 C C . SER B 1 111 ? -2.213 -18 -1.556 1 98.69 111 SER B C 1
ATOM 1988 O O . SER B 1 111 ? -2.959 -18.953 -1.771 1 98.69 111 SER B O 1
ATOM 1990 N N . LEU B 1 112 ? -1.32 -17.984 -0.568 1 97.94 112 LEU B N 1
ATOM 1991 C CA . LEU B 1 112 ? -1.2 -19.062 0.4 1 97.94 112 LEU B CA 1
ATOM 1992 C C . LEU B 1 112 ? -1.88 -18.688 1.715 1 97.94 112 LEU B C 1
ATOM 1994 O O . LEU B 1 112 ? -1.814 -19.453 2.686 1 97.94 112 LEU B O 1
ATOM 1998 N N . ASP B 1 113 ? -2.449 -17.5 1.758 1 95.31 113 ASP B N 1
ATOM 1999 C CA . ASP B 1 113 ? -3.164 -17.016 2.936 1 95.31 113 ASP B CA 1
ATOM 2000 C C . ASP B 1 113 ? -4.582 -17.578 2.984 1 95.31 113 ASP B C 1
ATOM 2002 O O . ASP B 1 113 ? -5.418 -17.25 2.141 1 95.31 113 ASP B O 1
ATOM 2006 N N . SER B 1 114 ? -4.965 -18.266 3.998 1 93.88 114 SER B N 1
ATOM 2007 C CA . SER B 1 114 ? -6.254 -18.938 4.133 1 93.88 114 SER B CA 1
ATOM 2008 C C . SER B 1 114 ? -7.379 -17.938 4.371 1 93.88 114 SER B C 1
ATOM 2010 O O . SER B 1 114 ? -8.555 -18.281 4.23 1 93.88 114 SER B O 1
ATOM 2012 N N . ASP B 1 115 ? -7.047 -16.672 4.734 1 91.94 115 ASP B N 1
ATOM 2013 C CA . ASP B 1 115 ? -8.055 -15.641 4.953 1 91.94 115 ASP B CA 1
ATOM 2014 C C . ASP B 1 115 ? -8.844 -15.359 3.678 1 91.94 115 ASP B C 1
ATOM 2016 O O . ASP B 1 115 ? -9.984 -14.898 3.736 1 91.94 115 ASP B O 1
ATOM 2020 N N . PHE B 1 116 ? -8.328 -15.734 2.545 1 96.62 116 PHE B N 1
ATOM 2021 C CA . PHE B 1 116 ? -8.961 -15.422 1.27 1 96.62 116 PHE B CA 1
ATOM 2022 C C . PHE B 1 116 ? -9.961 -16.5 0.879 1 96.62 116 PHE B C 1
ATOM 2024 O O . PHE B 1 116 ? -10.773 -16.312 -0.026 1 96.62 116 PHE B O 1
ATOM 2031 N N . GLU B 1 117 ? -9.898 -17.688 1.505 1 96.06 117 GLU B N 1
ATOM 2032 C CA . GLU B 1 117 ? -10.664 -18.844 1.061 1 96.06 117 GLU B CA 1
ATOM 2033 C C . GLU B 1 117 ? -12.156 -18.531 1.012 1 96.06 117 GLU B C 1
ATOM 2035 O O . GLU B 1 117 ? -12.781 -18.625 -0.048 1 96.06 117 GLU B O 1
ATOM 2040 N N . ARG B 1 118 ? -12.719 -18.078 2.09 1 95.38 118 ARG B N 1
ATOM 2041 C CA . ARG B 1 118 ? -14.156 -17.828 2.168 1 95.38 118 ARG B CA 1
ATOM 2042 C C . ARG B 1 118 ? -14.555 -16.625 1.298 1 95.38 118 ARG B C 1
ATOM 2044 O O . ARG B 1 118 ? -15.555 -16.688 0.586 1 95.38 118 ARG B O 1
ATOM 2051 N N . VAL B 1 119 ? -13.758 -15.602 1.351 1 97.19 119 VAL B N 1
ATOM 2052 C CA . VAL B 1 119 ? -14.102 -14.367 0.659 1 97.19 119 VAL B CA 1
ATOM 2053 C C . VAL B 1 119 ? -14.039 -14.578 -0.851 1 97.19 119 VAL B C 1
ATOM 2055 O O . VAL B 1 119 ? -14.867 -14.055 -1.595 1 97.19 119 VAL B O 1
ATOM 2058 N N . CYS B 1 120 ? -13.062 -15.344 -1.304 1 97.62 120 CYS B N 1
ATOM 2059 C CA . CYS B 1 120 ? -12.93 -15.633 -2.727 1 97.62 120 CYS B CA 1
ATOM 2060 C C . CYS B 1 120 ? -14.133 -16.422 -3.234 1 97.62 120 CYS B C 1
ATOM 2062 O O . CYS B 1 120 ? -14.602 -16.188 -4.352 1 97.62 120 CYS B O 1
ATOM 2064 N N . GLU B 1 121 ? -14.586 -17.312 -2.426 1 96.88 121 GLU B N 1
ATOM 2065 C CA . GLU B 1 121 ? -15.781 -18.078 -2.795 1 96.88 121 GLU B CA 1
ATOM 2066 C C . GLU B 1 121 ? -16.984 -17.141 -2.996 1 96.88 121 GLU B C 1
ATOM 2068 O O . GLU B 1 121 ? -17.703 -17.266 -3.986 1 96.88 121 GLU B O 1
ATOM 2073 N N . VAL B 1 122 ? -17.203 -16.234 -2.102 1 97.38 122 VAL B N 1
ATOM 2074 C CA . VAL B 1 122 ? -18.344 -15.32 -2.135 1 97.38 122 VAL B CA 1
ATOM 2075 C C . VAL B 1 122 ? -18.203 -14.367 -3.32 1 97.38 122 VAL B C 1
ATOM 2077 O O . VAL B 1 122 ? -19.188 -14.094 -4.02 1 97.38 122 VAL B O 1
ATOM 2080 N N . GLU B 1 123 ? -17 -13.906 -3.59 1 97.75 123 GLU B N 1
ATOM 2081 C CA . GLU B 1 123 ? -16.75 -12.898 -4.621 1 97.75 123 GLU B CA 1
ATOM 2082 C C . GLU B 1 123 ? -16.5 -13.547 -5.977 1 97.75 123 GLU B C 1
ATOM 2084 O O . GLU B 1 123 ? -16.219 -12.859 -6.957 1 97.75 123 GLU B O 1
ATOM 2089 N N . LYS B 1 124 ? -16.562 -14.883 -6.059 1 97.19 124 LYS B N 1
ATOM 2090 C CA . LYS B 1 124 ? -16.391 -15.648 -7.285 1 97.19 124 LYS B CA 1
ATOM 2091 C C . LYS B 1 124 ? -15.016 -15.398 -7.902 1 97.19 124 LYS B C 1
ATOM 2093 O O . LYS B 1 124 ? -14.906 -15.141 -9.102 1 97.19 124 LYS B O 1
ATOM 2098 N N . ILE B 1 125 ? -14.008 -15.344 -7.113 1 97.81 125 ILE B N 1
ATOM 2099 C CA . ILE B 1 125 ? -12.594 -15.32 -7.496 1 97.81 125 ILE B CA 1
ATOM 2100 C C . ILE B 1 125 ? -11.961 -16.672 -7.215 1 97.81 125 ILE B C 1
ATOM 2102 O O . ILE B 1 125 ? -12.109 -17.219 -6.121 1 97.81 125 ILE B O 1
ATOM 2106 N N . THR B 1 126 ? -11.344 -17.25 -8.141 1 97.75 126 THR B N 1
ATOM 2107 C CA . THR B 1 126 ? -10.695 -18.547 -7.953 1 97.75 126 THR B CA 1
ATOM 2108 C C . THR B 1 126 ? -9.375 -18.391 -7.203 1 97.75 126 THR B C 1
ATOM 2110 O O . THR B 1 126 ? -8.484 -17.656 -7.645 1 97.75 126 THR B O 1
ATOM 2113 N N . LEU B 1 127 ? -9.289 -19.016 -6.094 1 98.25 127 LEU B N 1
ATOM 2114 C CA . LEU B 1 127 ? -8.062 -18.984 -5.293 1 98.25 127 LEU B CA 1
ATOM 2115 C C . LEU B 1 127 ? -7.102 -20.094 -5.727 1 98.25 127 LEU B C 1
ATOM 2117 O O . LEU B 1 127 ? -7.473 -21.266 -5.758 1 98.25 127 LEU B O 1
ATOM 2121 N N . ILE B 1 128 ? -5.953 -19.734 -6.098 1 98.44 128 ILE B N 1
ATOM 2122 C CA . ILE B 1 128 ? -4.883 -20.656 -6.445 1 98.44 128 ILE B CA 1
ATOM 2123 C C . ILE B 1 128 ? -3.898 -20.766 -5.285 1 98.44 128 ILE B C 1
ATOM 2125 O O . ILE B 1 128 ? -3.031 -19.906 -5.113 1 98.44 128 ILE B O 1
ATOM 2129 N N . ASN B 1 129 ? -4.059 -21.891 -4.488 1 98.25 129 ASN B N 1
ATOM 2130 C CA . ASN B 1 129 ? -3.242 -21.984 -3.281 1 98.25 129 ASN B CA 1
ATOM 2131 C C . ASN B 1 129 ? -2.338 -23.219 -3.311 1 98.25 129 ASN B C 1
ATOM 2133 O O . ASN B 1 129 ? -1.738 -23.578 -2.295 1 98.25 129 ASN B O 1
ATOM 2137 N N . ASN B 1 130 ? -2.324 -23.891 -4.504 1 98.19 130 ASN B N 1
ATOM 2138 C CA . ASN B 1 130 ? -1.41 -25 -4.711 1 98.19 130 ASN B CA 1
ATOM 2139 C C . ASN B 1 130 ? -1.189 -25.281 -6.199 1 98.19 130 ASN B C 1
ATOM 2141 O O . ASN B 1 130 ? -1.936 -24.781 -7.043 1 98.19 130 ASN B O 1
ATOM 2145 N N . PRO B 1 131 ? -0.099 -26.078 -6.492 1 98.38 131 PRO B N 1
ATOM 2146 C CA . PRO B 1 131 ? 0.25 -26.312 -7.895 1 98.38 131 PRO B CA 1
ATOM 2147 C C . PRO B 1 131 ? -0.85 -27.047 -8.656 1 98.38 131 PRO B C 1
ATOM 2149 O O . PRO B 1 131 ? -1.032 -26.828 -9.859 1 98.38 131 PRO B O 1
ATOM 2152 N N . GLU B 1 132 ? -1.536 -27.844 -8 1 98 132 GLU B N 1
ATOM 2153 C CA . GLU B 1 132 ? -2.605 -28.609 -8.656 1 98 132 GLU B CA 1
ATOM 2154 C C . GLU B 1 132 ? -3.691 -27.672 -9.18 1 98 132 GLU B C 1
ATOM 2156 O O . GLU B 1 132 ? -4.156 -27.828 -10.312 1 98 132 GLU B O 1
ATOM 2161 N N . ILE B 1 133 ? -4.102 -26.781 -8.391 1 97.56 133 ILE B N 1
ATOM 2162 C CA . ILE B 1 133 ? -5.113 -25.812 -8.805 1 97.56 133 ILE B CA 1
ATOM 2163 C C . ILE B 1 133 ? -4.559 -24.938 -9.93 1 97.56 133 ILE B C 1
ATOM 2165 O O . ILE B 1 133 ? -5.25 -24.688 -10.922 1 97.56 133 ILE B O 1
ATOM 2169 N N . ALA B 1 134 ? -3.346 -24.453 -9.836 1 97.69 134 ALA B N 1
ATOM 2170 C CA . ALA B 1 134 ? -2.699 -23.688 -10.891 1 97.69 134 ALA B CA 1
ATOM 2171 C C . ALA B 1 134 ? -2.736 -24.438 -12.219 1 97.69 134 ALA B C 1
ATOM 2173 O O . ALA B 1 134 ? -3.043 -23.859 -13.258 1 97.69 134 ALA B O 1
ATOM 2174 N N . GLY B 1 135 ? -2.373 -25.672 -12.094 1 96.62 135 GLY B N 1
ATOM 2175 C CA . GLY B 1 135 ? -2.35 -26.516 -13.281 1 96.62 135 GLY B CA 1
ATOM 2176 C C . GLY B 1 135 ? -3.727 -26.75 -13.875 1 96.62 135 GLY B C 1
ATOM 2177 O O . GLY B 1 135 ? -3.855 -26.969 -15.086 1 96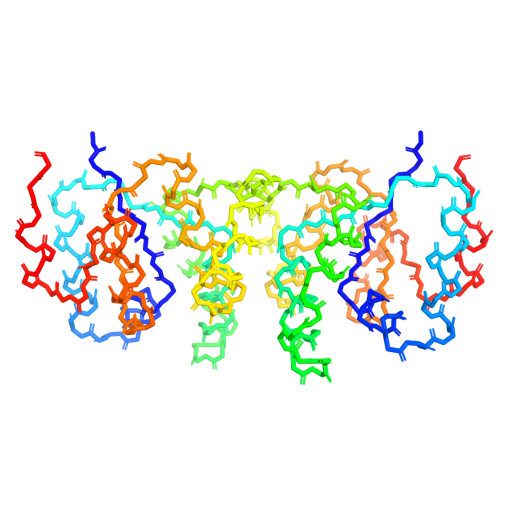.62 135 GLY B O 1
ATOM 2178 N N . GLY B 1 136 ? -4.754 -26.656 -13.07 1 94.62 136 GLY B N 1
ATOM 2179 C CA . GLY B 1 136 ? -6.113 -26.969 -13.484 1 94.62 136 GLY B CA 1
ATOM 2180 C C . GLY B 1 136 ? -6.836 -25.781 -14.094 1 94.62 136 GLY B C 1
ATOM 2181 O O . GLY B 1 136 ? -7.941 -25.938 -14.625 1 94.62 136 GLY B O 1
ATOM 2182 N N . ILE B 1 137 ? -6.258 -24.609 -13.992 1 91 137 ILE B N 1
ATOM 2183 C CA . ILE B 1 137 ? -6.895 -23.422 -14.555 1 91 137 ILE B CA 1
ATOM 2184 C C . ILE B 1 137 ? -6.797 -23.453 -16.078 1 91 137 ILE B C 1
ATOM 2186 O O . ILE B 1 137 ? -5.754 -23.812 -16.625 1 91 137 ILE B O 1
ATOM 2190 N N . HIS B 1 138 ? -7.922 -23.203 -16.766 1 84.56 138 HIS B N 1
ATOM 2191 C CA . HIS B 1 138 ? -7.965 -23.125 -18.219 1 84.56 138 HIS B CA 1
ATOM 2192 C C . HIS B 1 138 ? -8.461 -21.766 -18.688 1 84.56 138 HIS B C 1
ATOM 2194 O O . HIS B 1 138 ? -9.43 -21.234 -18.125 1 84.56 138 HIS B O 1
ATOM 2200 N N . PHE B 1 139 ? -7.523 -21.062 -19.469 1 77.5 139 PHE B N 1
ATOM 2201 C CA . PHE B 1 139 ? -7.898 -19.75 -19.969 1 77.5 139 PHE B CA 1
ATOM 2202 C C . PHE B 1 139 ? -8.344 -19.844 -21.422 1 77.5 139 PHE B C 1
ATOM 2204 O O . PHE B 1 139 ? -7.953 -20.766 -22.141 1 77.5 139 PHE B O 1
#

Nearest PDB structures (foldseek):
  7by2-assembly1_B-2  TM=8.706E-01  e=2.452E-05  Klebsiella pneumoniae
  3zvk-assembly1_B  TM=7.968E-01  e=1.440E-05  Rickettsia felis
  5x3t-assembly1_H  TM=8.838E-01  e=9.012E-05  Mycobacterium tuberculosis H37Rv
  5wz4-assembly1_B  TM=8.331E-01  e=6.704E-05  Mycobacterium tuberculosis H37Rv
  8wmm-assembly1_G  TM=7.694E-01  e=3.107E-05  Chryseobacterium

InterPro domains:
  IPR002716 PIN domain [PF01850] (4-121)
  IPR002716 PIN domain [SM00670] (2-118)
  IPR029060 PIN-like domain superfamily [SSF88723] (1-127)

Solvent-accessible surface area (backbone atoms only — not comparable to full-atom values): 14556 Å² total; per-residue (Å²): 121,50,50,33,37,49,36,41,55,31,52,48,38,27,75,73,62,38,61,58,34,40,44,29,54,49,46,39,52,73,68,57,40,44,47,28,36,36,62,67,35,51,34,50,35,52,46,55,43,38,73,72,71,35,73,88,51,47,67,62,50,50,54,58,57,65,72,39,45,65,43,60,44,39,62,67,28,51,53,45,14,53,52,40,24,75,76,66,70,43,56,48,66,62,16,42,53,51,16,44,27,60,72,71,68,39,49,32,37,32,35,67,57,72,82,46,56,66,54,24,61,76,69,67,28,48,72,31,67,42,41,67,52,41,65,66,62,81,125,122,50,50,32,37,50,35,41,55,31,53,49,38,27,75,72,61,38,63,58,35,41,45,29,54,50,45,39,52,74,68,57,39,45,48,29,36,35,61,70,34,51,34,51,35,51,47,54,43,38,73,73,71,36,73,87,50,46,68,62,50,50,55,57,58,66,72,39,46,64,45,59,44,38,60,66,27,49,53,45,13,53,50,40,26,73,75,65,70,42,56,46,66,60,17,41,53,52,16,43,28,61,73,71,68,39,48,32,38,32,35,67,58,73,82,46,56,65,55,25,61,76,69,67,29,48,73,30,65,42,40,67,52,43,66,65,60,83,125

Organism: NCBI:txid113653

pLDDT: mean 96.94, std 3.49, range [74.38, 98.94]

=== Feature glossary ===
Annotated list of the representations used here:

Nearest PDB structures. The Foldseek neighbor list gives the closest experimentally determined structures in the PDB, ranked by structural alignment. TM-score near 1 means near-identical fold; near 0.3 means only rough topology match. This is how one finds what a novel AlphaFold prediction most resembles in the solved-structure universe.

Foldseek 3Di. Foldseek's 3Di representation compresses backbone geometry into a per-residue letter drawn from a learned twenty-state alphabet. It captures the tertiary interaction pattern around each residue — which residues are packed against it in space, regardless of where they are in sequence.

Radius of gyration, Cα contacts, bounding box. Radius of gyration (Rg) is the root-mean-square distance of Cα atoms from their centroid — a single number for overall size and compactness. A globular domain of N residues has Rg ≈ 2.2·N^0.38 Å; an extended or disordered chain has a much larger Rg. The Cα contact count is the number of residue pairs whose Cα atoms are within 8 Å and are more than four positions apart in sequence — a standard proxy for tertiary packing density. The bounding box is the smallest axis-aligned box enclosing all Cα atoms.

InterPro / GO / CATH / organism. The annotation block draws on four external resources. InterPro: which protein families and domains the sequence belongs to. GO: standardized terms for what the protein does, what process it participates in, and where in the cell it acts. CATH: which structural fold it has in the CATH hierarchy. Organism: the species of origin.

mmCIF coordinates. The mmCIF block holds the 3D Cartesian coordinates of each backbone atom (N, Cα, C, O) in ångströms. mmCIF is the PDB's canonical archive format — a tagged-loop text representation of the atomic model.

pLDDT. pLDDT is the predicted lDDT-Cα score: AlphaFold's confidence that the local environment of each residue (all inter-atomic distances within 15 Å) is correctly placed. It is a per-residue number between 0 and 100, with higher meaning more reliable.

Backbone torsions (φ/ψ). φ (phi) and ψ (psi) are the two rotatable backbone dihedrals per residue: φ is the C(i-1)–N–Cα–C torsion, ψ is the N–Cα–C–N(i+1) torsion, both in degrees on (−180°, 180°]. α-helical residues cluster near (−60°, −45°); β-strand residues near (−120°, +130°). A Ramachandran plot is simply a scatter of (φ, ψ) for every residue.

B-factor. For experimental (PDB) structures, the B-factor (temperature factor) quantifies the positional spread of each atom in the crystal — a combination of thermal vibration and static disorder — in units of Å². High B-factors mark flexible loops or poorly resolved regions; low B-factors mark the rigid, well-ordered core.

Secondary structure (3-state, P-SEA). SS3 is a coarse helix/strand/coil call (letters a/b/c) made by the P-SEA algorithm from inter-Cα distances and dihedrals. It is less detailed than DSSP but needs only Cα positions.

Predicted aligned error. Predicted aligned error is AlphaFold's pairwise confidence. Unlike pLDDT (per-residue), PAE is per-residue-pair and captures whether two parts of the structure are correctly placed relative to each other. Units are ångströms of expected positional error.

Solvent-accessible surface area. Solvent-accessible surface area (SASA) is the area in Å² traced out by the centre of a 1.4 Å probe sphere (a water molecule) rolled over the protein's van der Waals surface (Shrake–Rupley / Lee–Richards construction). Buried residues have near-zero SASA; fully exposed residues can exceed 200 Å². The total SASA scales roughly with the number of surface residues.

Secondary structure (8-state, DSSP). The SS8 string is DSSP's per-residue secondary-structure call. α-helix (H) means an i→i+4 H-bond ladder; β-strand (E) means the residue participates in a β-sheet; 3₁₀ (G) and π (I) are tighter and wider helices; T/S are turns/bends; '-' is loop.

Rendered structure images. Structure images are PyMOL renders from six orthogonal camera directions. Cartoon representation draws helices as coils and strands as arrows; sticks shows the backbone as bonds; surface shows the solvent-excluded envelope. Rainbow coloring maps sequence position to hue (blue→red, N→C); chain coloring assigns a distinct color per polypeptide.

Sequence. The amino-acid sequence is the protein's primary structure: the linear order of residues from the N-terminus to the C-terminus, written in one-letter code. Everything else here — the 3D coordinates, the secondary structure, the domain annotations — is ultimately a consequence of this string.

Contact-map, Ramachandran, and PAE plots. Three diagnostic plots accompany the record. The Cα contact map visualizes the tertiary structure as a 2D adjacency matrix (8 Å cutoff, sequence-local contacts suppressed). The Ramachandran plot shows the distribution of backbone (φ, ψ) torsions, with points in the α and β basins reflecting secondary structure content. The PAE plot shows AlphaFold's inter-residue confidence as a color matrix.